Protein AF-A0A820IL68-F1 (afdb_monomer)

Sequence (217 aa):
TQTKLNEELITINDWFQRLIHDLTQPLDLNLSLNNLNDIQDSNLQLDASIDQRLIRFNQLFNDELKINNLNDKEIHERLNTLEELKHQVKTHLKNRSDILDETQQQMTEYIKLTNDVKTIICDTDFKLAPFFDGYDRNRLDEHERELNTFEQICNEQTNRLVEAHKLVDIFRLHLRTNAKDLCDSQLRNFHQTIEDLETRIHQRRKELDEIRLKSDR

Mean predicted aligned error: 11.22 Å

Organism: NCBI:txid433720

Radius of gyration: 30.56 Å; Cα contacts (8 Å, |Δi|>4): 99; chains: 1; bounding box: 67×18×97 Å

Structure (mmCIF, N/CA/C/O backbone):
data_AF-A0A820IL68-F1
#
_entry.id   AF-A0A820IL68-F1
#
loop_
_atom_site.group_PDB
_atom_site.id
_atom_site.type_symbol
_atom_site.label_atom_id
_atom_site.label_alt_id
_atom_site.label_comp_id
_atom_site.label_asym_id
_atom_site.label_entity_id
_atom_site.label_seq_id
_atom_site.pdbx_PDB_ins_code
_atom_site.Cartn_x
_atom_site.Cartn_y
_atom_site.Cartn_z
_atom_site.occupancy
_atom_site.B_iso_or_equiv
_atom_site.auth_seq_id
_atom_site.auth_comp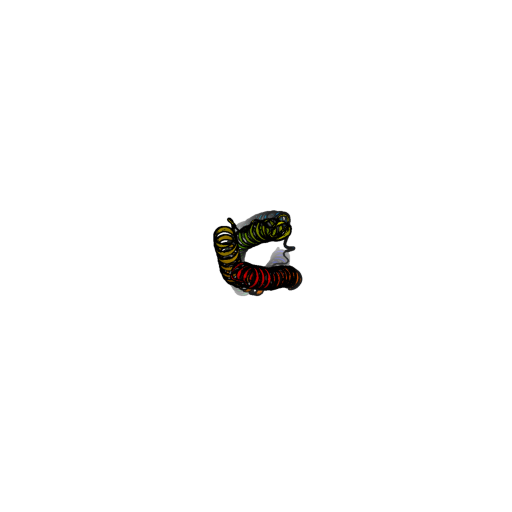_id
_atom_site.auth_asym_id
_atom_site.auth_atom_id
_atom_site.pdbx_PDB_model_num
ATOM 1 N N . THR A 1 1 ? -28.643 9.067 48.104 1.00 61.06 1 THR A N 1
ATOM 2 C CA . THR A 1 1 ? -27.640 8.014 47.834 1.00 61.06 1 THR A CA 1
ATOM 3 C C . THR A 1 1 ? -28.010 7.238 46.583 1.00 61.06 1 THR A C 1
ATOM 5 O O . THR A 1 1 ? -27.286 7.340 45.611 1.00 61.06 1 THR A O 1
ATOM 8 N N . GLN A 1 2 ? -29.195 6.622 46.523 1.00 57.50 2 GLN A N 1
ATOM 9 C CA . GLN A 1 2 ? -29.667 5.851 45.358 1.00 57.50 2 GLN A CA 1
ATOM 10 C C . GLN A 1 2 ? -29.916 6.688 44.081 1.00 57.50 2 GLN A C 1
ATOM 12 O O . GLN A 1 2 ? -29.603 6.248 42.982 1.00 57.50 2 GLN A O 1
ATOM 17 N N . THR A 1 3 ? -30.394 7.933 44.211 1.00 63.53 3 THR A N 1
ATOM 18 C CA . THR A 1 3 ? -30.526 8.874 43.076 1.00 63.53 3 THR A CA 1
ATOM 19 C C . THR A 1 3 ? -29.174 9.232 42.458 1.00 63.53 3 THR A C 1
ATOM 21 O O . THR A 1 3 ? -29.045 9.257 41.242 1.00 63.53 3 THR A O 1
ATOM 24 N N . LYS A 1 4 ? -28.153 9.435 43.300 1.00 65.00 4 LYS A N 1
ATOM 25 C CA . LYS A 1 4 ? -26.797 9.784 42.863 1.00 65.00 4 LYS A CA 1
ATOM 26 C C . LYS A 1 4 ? -26.128 8.614 42.132 1.00 65.00 4 LYS A C 1
ATOM 28 O O . LYS A 1 4 ? -25.551 8.819 41.074 1.00 65.00 4 LYS A O 1
ATOM 33 N N . LEU A 1 5 ? -26.306 7.393 42.641 1.00 64.31 5 LEU A N 1
ATOM 34 C CA . LEU A 1 5 ? -25.903 6.170 41.945 1.00 64.31 5 LEU A CA 1
ATOM 35 C C . LEU A 1 5 ? -26.574 6.062 40.569 1.00 64.31 5 LEU A C 1
ATOM 37 O O . LEU A 1 5 ? -25.909 5.826 39.567 1.00 64.31 5 LEU A O 1
ATOM 41 N N . ASN A 1 6 ? -27.890 6.274 40.494 1.00 65.50 6 ASN A N 1
ATOM 42 C CA . ASN A 1 6 ? -28.615 6.194 39.225 1.00 65.50 6 ASN A CA 1
ATOM 43 C C . ASN A 1 6 ? -28.135 7.223 38.188 1.00 65.50 6 ASN A C 1
ATOM 45 O O . ASN A 1 6 ? -28.032 6.881 37.011 1.00 65.50 6 ASN A O 1
ATOM 49 N N . GLU A 1 7 ? -27.825 8.451 38.604 1.00 72.19 7 GLU A N 1
ATOM 50 C CA . GLU A 1 7 ? -27.257 9.490 37.733 1.00 72.19 7 GLU A CA 1
ATOM 51 C C . GLU A 1 7 ? -25.844 9.126 37.243 1.00 72.19 7 GLU A C 1
ATOM 53 O O . GLU A 1 7 ? -25.525 9.305 36.062 1.00 72.19 7 GLU A O 1
ATOM 58 N N . GLU A 1 8 ? -25.009 8.560 38.119 1.00 67.75 8 GLU A N 1
ATOM 59 C CA . GLU A 1 8 ? -23.671 8.088 37.751 1.00 67.75 8 GLU A CA 1
ATOM 60 C C . GLU A 1 8 ? -23.739 6.913 36.758 1.00 67.75 8 GLU A C 1
ATOM 62 O O . GLU A 1 8 ? -23.027 6.932 35.753 1.00 67.75 8 GLU A O 1
ATOM 67 N N . LEU A 1 9 ? -24.648 5.946 36.952 1.00 67.12 9 LEU A N 1
ATOM 68 C CA . LEU A 1 9 ? -24.836 4.811 36.031 1.00 67.12 9 LEU A CA 1
ATOM 69 C C . LEU A 1 9 ? -25.271 5.257 34.629 1.00 67.12 9 LEU A C 1
ATOM 71 O O . LEU A 1 9 ? -24.768 4.724 33.640 1.00 67.12 9 LEU A O 1
ATOM 75 N N . ILE A 1 10 ? -26.175 6.239 34.530 1.00 73.75 10 ILE A N 1
ATOM 76 C CA . ILE A 1 10 ? -26.595 6.811 33.239 1.00 73.75 10 ILE A CA 1
ATOM 77 C C . ILE A 1 10 ? -25.401 7.474 32.550 1.00 73.75 10 ILE A C 1
ATOM 79 O O . ILE A 1 10 ? -25.125 7.199 31.385 1.00 73.75 10 ILE A O 1
ATOM 83 N N . THR A 1 11 ? -24.646 8.286 33.290 1.00 76.88 11 THR A N 1
ATOM 84 C CA . THR A 1 11 ? -23.478 9.001 32.757 1.00 76.88 11 THR A CA 1
ATOM 85 C C . THR A 1 11 ? -22.402 8.037 32.249 1.00 76.88 11 THR A C 1
ATOM 87 O O . THR A 1 11 ? -21.804 8.260 31.196 1.00 76.88 11 THR A O 1
ATOM 90 N N . ILE A 1 12 ? -22.153 6.954 32.988 1.00 68.25 12 ILE A N 1
ATOM 91 C CA . ILE A 1 12 ? -21.182 5.924 32.612 1.00 68.25 12 ILE A CA 1
ATOM 92 C C . ILE A 1 12 ? -21.650 5.153 31.372 1.00 68.25 12 ILE A C 1
ATOM 94 O O . ILE A 1 12 ? -20.847 4.921 30.469 1.00 68.25 12 ILE A O 1
ATOM 98 N N . ASN A 1 13 ? -22.932 4.785 31.304 1.00 71.19 13 ASN A N 1
ATOM 99 C CA . ASN A 1 13 ? -23.499 4.106 30.140 1.00 71.19 13 ASN A CA 1
ATOM 100 C C . ASN A 1 13 ? -23.386 4.977 28.878 1.00 71.19 13 ASN A C 1
ATOM 102 O O . ASN A 1 13 ? -22.816 4.538 27.882 1.00 71.19 13 ASN A O 1
ATOM 106 N N . ASP A 1 14 ? -23.820 6.239 28.945 1.00 77.19 14 ASP A N 1
ATOM 107 C CA . ASP A 1 14 ? -23.709 7.189 27.830 1.00 77.19 14 ASP A CA 1
ATOM 108 C C . ASP A 1 14 ? -22.261 7.357 27.362 1.00 77.19 14 ASP A C 1
ATOM 110 O O . ASP A 1 14 ? -21.984 7.462 26.163 1.00 77.19 14 ASP A O 1
ATOM 114 N N . TRP A 1 15 ? -21.316 7.365 28.304 1.00 76.88 15 TRP A N 1
ATOM 115 C CA . TRP A 1 15 ? -19.901 7.431 27.978 1.00 76.88 15 TRP A CA 1
ATOM 116 C C . TRP A 1 15 ? -19.411 6.169 27.255 1.00 76.88 15 TRP A C 1
ATOM 118 O O . TRP A 1 15 ? -18.738 6.293 26.231 1.00 76.88 15 TRP A O 1
ATOM 128 N N . PHE A 1 16 ? -19.777 4.970 27.723 1.00 67.12 16 PHE A N 1
ATOM 129 C CA . PHE A 1 16 ? -19.422 3.717 27.050 1.00 67.12 16 PHE A CA 1
ATOM 130 C C . PHE A 1 16 ? -20.037 3.607 25.654 1.00 67.12 16 PHE A C 1
ATOM 132 O O . PHE A 1 16 ? -19.348 3.199 24.725 1.00 67.12 16 PHE A O 1
ATOM 139 N N . GLN A 1 17 ? -21.292 4.019 25.480 1.00 73.31 17 GLN A N 1
ATOM 140 C CA . GLN A 1 17 ? -21.960 4.019 24.177 1.00 73.31 17 GLN A CA 1
ATOM 141 C C . GLN A 1 17 ? -21.244 4.926 23.169 1.00 73.31 17 GLN A C 1
ATOM 143 O O . GLN A 1 17 ? -20.992 4.520 22.034 1.00 73.31 17 GLN A O 1
ATOM 148 N N . ARG A 1 18 ? -20.855 6.138 23.588 1.00 76.50 18 ARG A N 1
ATOM 149 C CA . ARG A 1 18 ? -20.060 7.048 22.745 1.00 76.50 18 ARG A CA 1
ATOM 150 C C . ARG A 1 18 ? -18.690 6.469 22.421 1.00 76.50 18 ARG A C 1
ATOM 152 O O . ARG A 1 18 ? -18.272 6.515 21.273 1.00 76.50 18 ARG A O 1
ATOM 159 N N . LEU A 1 19 ? -18.028 5.870 23.406 1.00 70.69 19 LEU A N 1
ATOM 160 C CA . LEU A 1 19 ? -16.732 5.242 23.195 1.00 70.69 19 LEU A CA 1
ATOM 161 C C . LEU A 1 19 ? -16.816 4.082 22.195 1.00 70.69 19 LEU A C 1
ATOM 163 O O . LEU A 1 19 ? -15.986 3.998 21.298 1.00 70.69 19 LEU A O 1
ATOM 167 N N . ILE A 1 20 ? -17.816 3.206 22.316 1.00 72.69 20 ILE A N 1
ATOM 168 C CA . ILE A 1 20 ? -18.044 2.121 21.352 1.00 72.69 20 ILE A CA 1
ATOM 169 C C . ILE A 1 20 ? -18.257 2.709 19.954 1.00 72.69 20 ILE A C 1
ATOM 171 O O . ILE A 1 20 ? -17.624 2.261 19.000 1.00 72.69 20 ILE A O 1
ATOM 175 N N . HIS A 1 21 ? -19.086 3.750 19.833 1.00 75.75 21 HIS A N 1
ATOM 176 C CA . HIS A 1 21 ? -19.292 4.437 18.562 1.00 75.75 21 HIS A CA 1
ATOM 177 C C . HIS A 1 21 ? -17.971 4.940 17.962 1.00 75.75 21 HIS A C 1
ATOM 179 O O . HIS A 1 21 ? -17.680 4.628 16.806 1.00 75.75 21 HIS A O 1
ATOM 185 N N . ASP A 1 22 ? -17.144 5.626 18.749 1.00 68.12 22 ASP A N 1
ATOM 186 C CA . ASP A 1 22 ? -15.852 6.159 18.310 1.00 68.12 22 ASP A CA 1
ATOM 187 C C . ASP A 1 22 ? -14.865 5.043 17.920 1.00 68.12 22 ASP A C 1
ATOM 189 O O . ASP A 1 22 ? -14.182 5.139 16.898 1.00 68.12 22 ASP A O 1
ATOM 193 N N . LEU A 1 23 ? -14.831 3.939 18.677 1.00 68.31 23 LEU A N 1
ATOM 194 C CA . LEU A 1 23 ? -13.974 2.781 18.398 1.00 68.31 23 LEU A CA 1
ATOM 195 C C . LEU A 1 23 ? -14.361 2.050 17.107 1.00 68.31 23 LEU A C 1
ATOM 197 O O . LEU A 1 23 ? -13.495 1.433 16.483 1.00 68.31 23 LEU A O 1
ATOM 201 N N . THR A 1 24 ? -15.626 2.138 16.689 1.00 71.06 24 THR A N 1
ATOM 202 C CA . THR A 1 24 ? -16.104 1.579 15.412 1.00 71.06 24 THR A CA 1
ATOM 203 C C . THR A 1 24 ? -15.864 2.493 14.209 1.00 71.06 24 THR A C 1
ATOM 205 O O . THR A 1 24 ? -16.035 2.049 13.074 1.00 71.06 24 THR A O 1
ATOM 208 N N . GLN A 1 25 ? -15.457 3.751 14.418 1.00 72.31 25 GLN A N 1
ATOM 209 C CA . GLN A 1 25 ? -15.166 4.658 13.308 1.00 72.31 25 GLN A CA 1
ATOM 210 C C . GLN A 1 25 ? -13.832 4.314 12.623 1.00 72.31 25 GLN A C 1
ATOM 212 O O . GLN A 1 25 ? -12.875 3.934 13.314 1.00 72.31 25 GLN A O 1
ATOM 217 N N . PRO A 1 26 ? -13.729 4.518 11.290 1.00 69.38 26 PRO A N 1
ATOM 218 C CA . PRO A 1 26 ? -12.474 4.390 10.552 1.00 69.38 26 PRO A CA 1
ATOM 219 C C . PRO A 1 26 ? -11.357 5.249 11.147 1.00 69.38 26 PRO A C 1
ATOM 221 O O . PRO A 1 26 ? -11.611 6.327 11.694 1.00 69.38 26 PRO A O 1
ATOM 224 N N . LEU A 1 27 ? -10.115 4.793 10.995 1.00 66.19 27 LEU A N 1
ATOM 225 C CA . LEU A 1 27 ? -8.947 5.516 11.481 1.00 66.19 27 LEU A CA 1
ATOM 226 C C . LEU A 1 27 ? -8.742 6.796 10.663 1.00 66.19 27 LEU A C 1
ATOM 228 O O . LEU A 1 27 ? -8.663 6.770 9.430 1.00 66.19 27 LEU A O 1
ATOM 232 N N . ASP A 1 28 ? -8.644 7.927 11.361 1.00 61.75 28 ASP A N 1
ATOM 233 C CA . ASP A 1 28 ? -8.285 9.204 10.750 1.00 61.75 28 ASP A CA 1
ATOM 234 C C . ASP A 1 28 ? -6.762 9.341 10.725 1.00 61.75 28 ASP A C 1
ATOM 236 O O . ASP A 1 28 ? -6.144 9.918 11.618 1.00 61.75 28 ASP A O 1
ATOM 240 N N . LEU A 1 29 ? -6.153 8.697 9.732 1.00 59.84 29 LEU A N 1
ATOM 241 C CA . LEU A 1 29 ? -4.709 8.639 9.563 1.00 59.84 29 LEU A CA 1
ATOM 242 C C . LEU A 1 29 ? -4.256 9.593 8.464 1.00 59.84 29 LEU A C 1
ATOM 244 O O . LEU A 1 29 ? -4.709 9.530 7.322 1.00 59.84 29 LEU A O 1
ATOM 248 N N . ASN A 1 30 ? -3.299 10.447 8.810 1.00 55.62 30 ASN A N 1
ATOM 249 C CA . ASN A 1 30 ? -2.592 11.281 7.853 1.00 55.62 30 ASN A CA 1
ATOM 250 C C . ASN A 1 30 ? -1.255 10.596 7.529 1.00 55.62 30 ASN A C 1
ATOM 252 O O . ASN A 1 30 ? -0.463 10.383 8.441 1.00 55.62 30 ASN A O 1
ATOM 256 N N . LEU A 1 31 ? -1.017 10.244 6.261 1.00 55.25 31 LEU A N 1
ATOM 257 C CA . LEU A 1 31 ? -0.043 9.241 5.774 1.00 55.25 31 LEU A CA 1
ATOM 258 C C . LEU A 1 31 ? 1.455 9.478 6.046 1.00 55.25 31 LEU A C 1
ATOM 260 O O . LEU A 1 31 ? 2.304 8.814 5.451 1.00 55.25 31 LEU A O 1
ATOM 264 N N . SER A 1 32 ? 1.826 10.396 6.932 1.00 55.09 32 SER A N 1
ATOM 265 C CA . SER A 1 32 ? 3.206 10.438 7.403 1.00 55.09 32 SER A CA 1
ATOM 266 C C . SER A 1 32 ? 3.435 9.315 8.425 1.00 55.09 32 SER A C 1
ATOM 268 O O . SER A 1 32 ? 2.635 9.144 9.344 1.00 55.09 32 SER A O 1
ATOM 270 N N . LEU A 1 33 ? 4.542 8.567 8.294 1.00 50.25 33 LEU A N 1
ATOM 271 C CA . LEU A 1 33 ? 4.994 7.586 9.303 1.00 50.25 33 LEU A CA 1
ATOM 272 C C . LEU A 1 33 ? 5.057 8.184 10.708 1.00 50.25 33 LEU A C 1
ATOM 274 O O . LEU A 1 33 ? 4.814 7.489 11.688 1.00 50.25 33 LEU A O 1
ATOM 278 N N . ASN A 1 34 ? 5.350 9.481 10.787 1.00 48.75 34 ASN A N 1
ATOM 279 C CA . ASN A 1 34 ? 5.425 10.206 12.045 1.00 48.75 34 ASN A CA 1
ATOM 280 C C . ASN A 1 34 ? 4.061 10.234 12.754 1.00 48.75 34 ASN A C 1
ATOM 282 O O . ASN A 1 34 ? 4.009 10.029 13.957 1.00 48.75 34 ASN A O 1
ATOM 286 N N . ASN A 1 35 ? 2.958 10.362 12.009 1.00 54.94 35 ASN A N 1
ATOM 287 C CA . ASN A 1 35 ? 1.615 10.414 12.594 1.00 54.94 35 ASN A CA 1
ATOM 288 C C . ASN A 1 35 ? 1.077 9.031 13.004 1.00 54.94 35 ASN A C 1
ATOM 290 O O . ASN A 1 35 ? 0.148 8.951 13.802 1.00 54.94 35 ASN A O 1
ATOM 294 N N . LEU A 1 36 ? 1.605 7.940 12.436 1.00 55.50 36 LEU A N 1
ATOM 295 C CA . LEU A 1 36 ? 1.181 6.577 12.786 1.00 55.50 36 LEU A CA 1
ATOM 296 C C . LEU A 1 36 ? 1.628 6.202 14.196 1.00 55.50 36 LEU A C 1
ATOM 298 O O . LEU A 1 36 ? 0.819 5.692 14.966 1.00 55.50 36 LEU A O 1
ATOM 302 N N . ASN A 1 37 ? 2.875 6.528 14.544 1.00 57.38 37 ASN A N 1
ATOM 303 C CA . ASN A 1 37 ? 3.373 6.376 15.909 1.00 57.38 37 ASN A CA 1
ATOM 304 C C . ASN A 1 37 ? 2.571 7.260 16.876 1.00 57.38 37 ASN A C 1
ATOM 306 O O . ASN A 1 37 ? 2.147 6.775 17.918 1.00 57.38 37 ASN A O 1
ATOM 310 N N . ASP A 1 38 ? 2.255 8.502 16.485 1.00 57.81 38 ASP A N 1
ATOM 311 C CA . ASP A 1 38 ? 1.426 9.405 17.297 1.00 57.81 38 ASP A CA 1
ATOM 312 C C . ASP A 1 38 ? 0.009 8.847 17.542 1.00 57.81 38 ASP A C 1
ATOM 314 O O . ASP A 1 38 ? -0.568 9.027 18.616 1.00 57.81 38 ASP A O 1
ATOM 318 N N . ILE A 1 39 ? -0.571 8.142 16.565 1.00 57.00 39 ILE A N 1
ATOM 319 C CA . ILE A 1 39 ? -1.887 7.503 16.696 1.00 57.00 39 ILE A CA 1
ATOM 320 C C . ILE A 1 39 ? -1.810 6.218 17.517 1.00 57.00 39 ILE A C 1
ATOM 322 O O . ILE A 1 39 ? -2.739 5.932 18.272 1.00 57.00 39 ILE A O 1
ATOM 326 N N . GLN A 1 40 ? -0.723 5.456 17.428 1.00 59.12 40 GLN A N 1
ATOM 327 C CA . GLN A 1 40 ? -0.499 4.295 18.289 1.00 59.12 40 GLN A CA 1
ATOM 328 C C . GLN A 1 40 ? -0.319 4.741 19.748 1.00 59.12 40 GLN A C 1
ATOM 330 O O . GLN A 1 40 ? -1.009 4.229 20.626 1.00 59.12 40 GLN A O 1
ATOM 335 N N . ASP A 1 41 ? 0.471 5.789 19.990 1.00 58.72 41 ASP A N 1
ATOM 336 C CA . ASP A 1 41 ? 0.619 6.431 21.300 1.00 58.72 41 ASP A CA 1
ATOM 337 C C . ASP A 1 41 ? -0.713 6.997 21.807 1.00 58.72 41 ASP A C 1
ATOM 339 O O . ASP A 1 41 ? -1.055 6.838 22.979 1.00 58.72 41 ASP A O 1
ATOM 343 N N . SER A 1 42 ? -1.516 7.609 20.932 1.00 57.06 42 SER A N 1
ATOM 344 C CA . SER A 1 42 ? -2.853 8.092 21.282 1.00 57.06 42 SER A CA 1
ATOM 345 C C . SER A 1 42 ? -3.814 6.950 21.628 1.00 57.06 42 SER A C 1
ATOM 347 O O . SER A 1 42 ? -4.577 7.084 22.582 1.00 57.06 42 SER A O 1
ATOM 349 N N . ASN A 1 43 ? -3.764 5.815 20.922 1.00 60.28 43 ASN A N 1
ATOM 350 C CA . ASN A 1 43 ? -4.572 4.641 21.257 1.00 60.28 43 ASN A CA 1
ATOM 351 C C . ASN A 1 43 ? -4.091 3.962 22.541 1.00 60.28 43 ASN A C 1
ATOM 353 O O . ASN A 1 43 ? -4.932 3.553 23.329 1.00 60.28 43 ASN A O 1
ATOM 357 N N . LEU A 1 44 ? -2.785 3.917 22.814 1.00 59.66 44 LEU A N 1
ATOM 358 C CA . LEU A 1 44 ? -2.244 3.450 24.095 1.00 59.66 44 LEU A CA 1
ATOM 359 C C . LEU A 1 44 ? -2.664 4.373 25.251 1.00 59.66 44 LEU A C 1
ATOM 361 O O . LEU A 1 44 ? -3.017 3.905 26.332 1.00 59.66 44 LEU A O 1
ATOM 365 N N . GLN A 1 45 ? -2.692 5.690 25.027 1.00 58.78 45 GLN A N 1
ATOM 366 C CA . GLN A 1 45 ? -3.232 6.656 25.990 1.00 58.78 45 GLN A CA 1
ATOM 367 C C . GLN A 1 45 ? -4.748 6.510 26.169 1.00 58.78 45 GLN A C 1
ATOM 369 O O . GLN A 1 45 ? -5.255 6.680 27.281 1.00 58.78 45 GLN A O 1
ATOM 374 N N . LEU A 1 46 ? -5.479 6.191 25.097 1.00 61.41 46 LEU A N 1
ATOM 375 C CA . LEU A 1 46 ? -6.909 5.906 25.146 1.00 61.41 46 LEU A CA 1
ATOM 376 C C . LEU A 1 46 ? -7.173 4.618 25.933 1.00 61.41 46 LEU A C 1
ATOM 378 O O . LEU A 1 46 ? -8.027 4.628 26.813 1.00 61.41 46 LEU A O 1
ATOM 382 N N . ASP A 1 47 ? -6.407 3.558 25.682 1.00 60.88 47 ASP A N 1
ATOM 383 C CA . ASP A 1 47 ? -6.475 2.279 26.390 1.00 60.88 47 ASP A CA 1
ATOM 384 C C . ASP A 1 47 ? -6.189 2.473 27.886 1.00 60.88 47 ASP A C 1
ATOM 386 O O . ASP A 1 47 ? -7.006 2.117 28.731 1.00 60.88 47 ASP A O 1
ATOM 390 N N . ALA A 1 48 ? -5.129 3.214 28.229 1.00 61.03 48 ALA A N 1
ATOM 391 C CA . ALA A 1 48 ? -4.820 3.581 29.611 1.00 61.03 48 ALA A CA 1
ATOM 392 C C . ALA A 1 48 ? -5.915 4.447 30.272 1.00 61.03 48 ALA A C 1
ATOM 394 O O . ALA A 1 48 ? -6.221 4.281 31.455 1.00 61.03 48 ALA A O 1
ATOM 395 N N . SER A 1 49 ? -6.528 5.375 29.530 1.00 63.03 49 SER A N 1
ATOM 396 C CA . SER A 1 49 ? -7.658 6.197 29.996 1.00 63.03 49 SER A CA 1
ATOM 397 C C . SER A 1 49 ? -8.915 5.355 30.225 1.00 63.03 49 SER A C 1
ATOM 399 O O . SER A 1 49 ? -9.655 5.577 31.190 1.00 63.03 49 SER A O 1
ATOM 401 N N . ILE A 1 50 ? -9.146 4.355 29.375 1.00 61.16 50 ILE A N 1
ATOM 402 C CA . ILE A 1 50 ? -10.242 3.401 29.518 1.00 61.16 50 ILE A CA 1
ATOM 403 C C . ILE A 1 50 ? -9.991 2.503 30.717 1.00 61.16 50 ILE A C 1
ATOM 405 O O . ILE A 1 50 ? -10.895 2.363 31.533 1.00 61.16 50 ILE A O 1
ATOM 409 N N . ASP A 1 51 ? -8.775 1.999 30.908 1.00 63.53 51 ASP A N 1
ATOM 410 C CA . ASP A 1 51 ? -8.389 1.250 32.100 1.00 63.53 51 ASP A CA 1
ATOM 411 C C . ASP A 1 51 ? -8.570 2.078 33.373 1.00 63.53 51 ASP A C 1
ATOM 413 O O . ASP A 1 51 ? -9.165 1.599 34.336 1.00 63.53 51 ASP A O 1
ATOM 417 N N . GLN A 1 52 ? -8.164 3.350 33.390 1.00 65.88 52 GLN A N 1
ATOM 418 C CA . GLN A 1 52 ? -8.407 4.237 34.534 1.00 65.88 52 GLN A CA 1
ATOM 419 C C . GLN A 1 52 ? -9.898 4.447 34.808 1.00 65.88 52 GLN A C 1
ATOM 421 O O . GLN A 1 52 ? -10.328 4.436 35.964 1.00 65.88 52 GLN A O 1
ATOM 426 N N . ARG A 1 53 ? -10.707 4.633 33.762 1.00 60.47 53 ARG A N 1
ATOM 427 C CA . ARG A 1 53 ? -12.160 4.793 33.899 1.00 60.47 53 ARG A CA 1
ATOM 428 C C . ARG A 1 53 ? -12.839 3.488 34.302 1.00 60.47 53 ARG A C 1
ATOM 430 O O . ARG A 1 53 ? -13.754 3.536 35.116 1.00 60.47 53 ARG A O 1
ATOM 437 N N . LEU A 1 54 ? -12.351 2.342 33.833 1.00 61.31 54 LEU A N 1
ATOM 438 C CA . LEU A 1 54 ? -12.771 1.006 34.253 1.00 61.31 54 LEU A CA 1
ATOM 439 C C . LEU A 1 54 ? -12.380 0.730 35.705 1.00 61.31 54 LEU A C 1
ATOM 441 O O . LEU A 1 54 ? -13.169 0.153 36.444 1.00 61.31 54 LEU A O 1
ATOM 445 N N . ILE A 1 55 ? -11.200 1.164 36.150 1.00 65.75 55 ILE A N 1
ATOM 446 C CA . ILE A 1 55 ? -10.770 1.080 37.551 1.00 65.75 55 ILE A CA 1
ATOM 447 C C . ILE A 1 55 ? -11.666 1.956 38.421 1.00 65.75 55 ILE A C 1
ATOM 449 O O . ILE A 1 55 ? -12.175 1.478 39.431 1.00 65.75 55 ILE A O 1
ATOM 453 N N . ARG A 1 56 ? -11.915 3.206 38.020 1.00 62.97 56 ARG A N 1
ATOM 454 C CA . ARG A 1 56 ? -12.822 4.113 38.734 1.00 62.97 56 ARG A CA 1
ATOM 455 C C . ARG A 1 56 ? -14.248 3.566 38.776 1.00 62.97 56 ARG A C 1
ATOM 457 O O . ARG A 1 56 ? -14.906 3.660 39.804 1.00 62.97 56 ARG A O 1
ATOM 464 N N . PHE A 1 57 ? -14.695 2.942 37.692 1.00 60.66 57 PHE A N 1
ATOM 465 C CA . PHE A 1 57 ? -15.962 2.228 37.634 1.00 60.66 57 PHE A CA 1
ATOM 466 C C . PHE A 1 57 ? -15.993 1.041 38.607 1.00 60.66 57 PHE A C 1
ATOM 468 O O . PHE A 1 57 ? -16.905 0.940 39.419 1.00 60.66 57 PHE A O 1
ATOM 475 N N . ASN A 1 58 ? -14.963 0.190 38.596 1.00 59.59 58 ASN A N 1
ATOM 476 C CA . ASN A 1 58 ? -14.831 -0.935 39.524 1.00 59.59 58 ASN A CA 1
ATOM 477 C C . ASN A 1 58 ? -14.767 -0.466 40.989 1.00 59.59 58 ASN A C 1
ATOM 479 O O . ASN A 1 58 ? -15.248 -1.166 41.874 1.00 59.59 58 ASN A O 1
ATOM 483 N N . GLN A 1 59 ? -14.173 0.699 41.263 1.00 64.19 59 GLN A N 1
ATOM 484 C CA . GLN A 1 59 ? -14.141 1.305 42.597 1.00 64.19 59 GLN A CA 1
ATOM 485 C C . GLN A 1 59 ? -15.538 1.748 43.035 1.00 64.19 59 GLN A C 1
ATOM 487 O O . GLN A 1 59 ? -15.986 1.320 44.092 1.00 64.19 59 GLN A O 1
ATOM 492 N N . LEU A 1 60 ? -16.262 2.500 42.197 1.00 59.03 60 LEU A N 1
ATOM 493 C CA . LEU A 1 60 ? -17.653 2.893 42.467 1.00 59.03 60 LEU A CA 1
ATOM 494 C C . LEU A 1 60 ? -18.551 1.665 42.689 1.00 59.03 60 LEU A C 1
ATOM 496 O O . LEU A 1 60 ? -19.335 1.625 43.632 1.00 59.03 60 LEU A O 1
ATOM 500 N N . PHE A 1 61 ? -18.368 0.622 41.879 1.00 55.28 61 PHE A N 1
ATOM 501 C CA . PHE A 1 61 ? -19.093 -0.642 41.989 1.00 55.28 61 PHE A CA 1
ATOM 502 C C . PHE A 1 61 ? -18.803 -1.385 43.307 1.00 55.28 61 PHE A C 1
ATOM 504 O O . PHE A 1 61 ? -19.725 -1.828 43.992 1.00 55.28 61 PHE A O 1
ATOM 511 N N . ASN A 1 62 ? -17.530 -1.497 43.699 1.00 58.91 62 ASN A N 1
ATOM 512 C CA . ASN A 1 62 ? -17.120 -2.202 44.918 1.00 58.91 62 ASN A CA 1
ATOM 513 C C . ASN A 1 62 ? -17.416 -1.421 46.205 1.00 58.91 62 ASN A C 1
ATOM 515 O O . ASN A 1 62 ? -17.672 -2.031 47.248 1.00 58.91 62 ASN A O 1
ATOM 519 N N . ASP A 1 63 ? -17.367 -0.091 46.152 1.00 58.31 63 ASP A N 1
ATOM 520 C CA . ASP A 1 63 ? -17.652 0.765 47.300 1.00 58.31 63 ASP A CA 1
ATOM 521 C C . ASP A 1 63 ? -19.160 0.868 47.565 1.00 58.31 63 ASP A C 1
ATOM 523 O O . ASP A 1 63 ? -19.561 0.926 48.727 1.00 58.31 63 ASP A O 1
ATOM 527 N N . GLU A 1 64 ? -20.010 0.780 46.536 1.00 50.41 64 GLU A N 1
ATOM 528 C CA . GLU A 1 64 ? -21.468 0.823 46.700 1.00 50.41 64 GLU A CA 1
ATOM 529 C C . GLU A 1 64 ? -22.148 -0.544 46.894 1.00 50.41 64 GLU A C 1
ATOM 531 O O . GLU A 1 64 ? -23.178 -0.611 47.567 1.00 50.41 64 GLU A O 1
ATOM 536 N N . LEU A 1 65 ? -21.560 -1.660 46.436 1.00 50.34 65 LEU A N 1
ATOM 537 C CA . LEU A 1 65 ? -22.019 -3.012 46.817 1.00 50.34 65 LEU A CA 1
ATOM 538 C C . LEU A 1 65 ? -21.907 -3.269 48.326 1.00 50.34 65 LEU A C 1
ATOM 540 O O . LEU A 1 65 ? -22.669 -4.057 48.885 1.00 50.34 65 LEU A O 1
ATOM 544 N N . LYS A 1 66 ? -20.991 -2.573 49.008 1.00 51.72 66 LYS A N 1
ATOM 545 C CA . LYS A 1 66 ? -20.907 -2.582 50.475 1.00 51.72 66 LYS A CA 1
ATOM 546 C C . LYS A 1 66 ? -22.059 -1.824 51.141 1.00 51.72 66 LYS A C 1
ATOM 548 O O . LYS A 1 66 ? -22.240 -1.975 52.347 1.00 51.72 66 LYS A O 1
ATOM 553 N N . ILE A 1 67 ? -22.813 -1.009 50.396 1.00 48.00 67 ILE A N 1
ATOM 554 C CA . ILE A 1 67 ? -23.774 -0.066 50.971 1.00 48.00 67 ILE A CA 1
ATOM 555 C C . ILE A 1 67 ? -25.183 -0.647 51.122 1.00 48.00 67 ILE A C 1
ATOM 557 O O . ILE A 1 67 ? -25.851 -0.178 52.033 1.00 48.00 67 ILE A O 1
ATOM 561 N N . ASN A 1 68 ? -25.663 -1.663 50.381 1.00 47.22 68 ASN A N 1
ATOM 562 C CA . ASN A 1 68 ? -27.030 -2.166 50.630 1.00 47.22 68 ASN A CA 1
ATOM 563 C C . ASN A 1 68 ? -27.335 -3.624 50.243 1.00 47.22 68 ASN A C 1
ATOM 565 O O . ASN A 1 68 ? -26.934 -4.124 49.198 1.00 47.22 68 ASN A O 1
ATOM 569 N N . ASN A 1 69 ? -28.19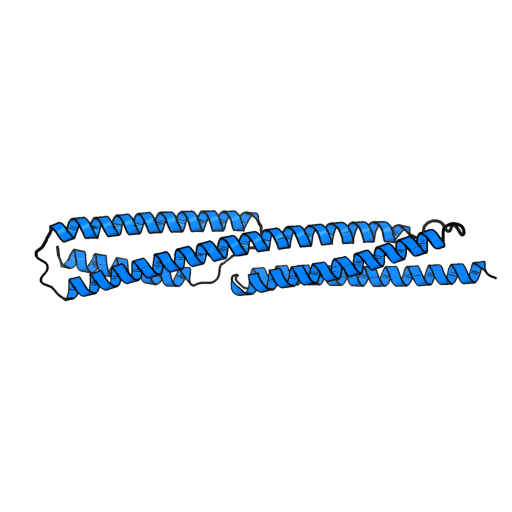5 -4.236 51.068 1.00 53.16 69 ASN A N 1
ATOM 570 C CA . ASN A 1 69 ? -29.111 -5.327 50.727 1.00 53.16 69 ASN A CA 1
ATOM 571 C C . ASN A 1 69 ? -29.912 -4.966 49.454 1.00 53.16 69 ASN A C 1
ATOM 573 O O . ASN A 1 69 ? -30.951 -4.310 49.535 1.00 53.16 69 ASN A O 1
ATOM 577 N N . LEU A 1 70 ? -29.424 -5.342 48.272 1.00 54.16 70 LEU A N 1
ATOM 578 C CA . LEU A 1 70 ? -30.040 -5.001 46.987 1.00 54.16 70 LEU A CA 1
ATOM 579 C C . LEU A 1 70 ? -31.162 -5.987 46.632 1.00 54.16 70 LEU A C 1
ATOM 581 O O . LEU A 1 70 ? -30.912 -7.043 46.060 1.00 54.16 70 LEU A O 1
ATOM 585 N N . ASN A 1 71 ? -32.403 -5.609 46.946 1.00 55.66 71 ASN A N 1
ATOM 586 C CA . ASN A 1 71 ? -33.620 -6.280 46.466 1.00 55.66 71 ASN A CA 1
ATOM 587 C C . ASN A 1 71 ? -34.262 -5.560 45.254 1.00 55.66 71 ASN A C 1
ATOM 589 O O . ASN A 1 71 ? -35.348 -5.937 44.821 1.00 55.66 71 ASN A O 1
ATOM 593 N N . ASP A 1 72 ? -33.606 -4.534 44.694 1.00 68.44 72 ASP A N 1
ATOM 594 C CA . ASP A 1 72 ? -34.099 -3.781 43.533 1.00 68.44 72 ASP A CA 1
ATOM 595 C C . ASP A 1 72 ? -33.612 -4.413 42.223 1.00 68.44 72 ASP A C 1
ATOM 597 O O . ASP A 1 72 ? -32.475 -4.223 41.783 1.00 68.44 72 ASP A O 1
ATOM 601 N N . LYS A 1 73 ? -34.514 -5.163 41.584 1.00 71.31 73 LYS A N 1
ATOM 602 C CA . LYS A 1 73 ? -34.335 -5.815 40.276 1.00 71.31 73 LYS A CA 1
ATOM 603 C C . LYS A 1 73 ? -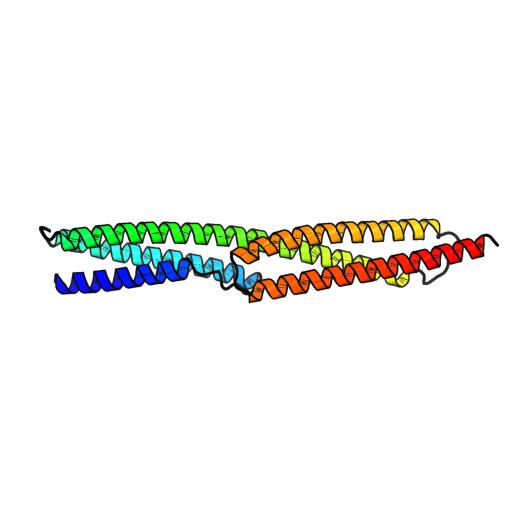33.747 -4.877 39.207 1.00 71.31 73 LYS A C 1
ATOM 605 O O . LYS A 1 73 ? -32.903 -5.299 38.422 1.00 71.31 73 LYS A O 1
ATOM 610 N N . GLU A 1 74 ? -34.148 -3.607 39.220 1.00 68.31 74 GLU A N 1
ATOM 611 C CA . GLU A 1 74 ? -33.701 -2.590 38.259 1.00 68.31 74 GLU A CA 1
ATOM 612 C C . GLU A 1 74 ? -32.201 -2.272 38.389 1.00 68.31 74 GLU A C 1
ATOM 614 O O . GLU A 1 74 ? -31.519 -2.067 37.386 1.00 68.31 74 GLU A O 1
ATOM 619 N N . ILE A 1 75 ? -31.651 -2.291 39.609 1.00 67.25 75 ILE A N 1
ATOM 620 C CA . ILE A 1 75 ? -30.210 -2.093 39.821 1.00 67.25 75 ILE A CA 1
ATOM 621 C C . ILE A 1 75 ? -29.444 -3.290 39.255 1.00 67.25 75 ILE A C 1
ATOM 623 O O . ILE A 1 75 ? -28.460 -3.103 38.547 1.00 67.25 75 ILE A O 1
ATOM 627 N N . HIS A 1 76 ? -29.922 -4.514 39.490 1.00 71.38 76 HIS A N 1
ATOM 628 C CA . HIS A 1 76 ? -29.287 -5.725 38.962 1.00 71.38 76 HIS A CA 1
ATOM 629 C C . HIS A 1 76 ? -29.267 -5.763 37.422 1.00 71.38 76 HIS A C 1
ATOM 631 O O . HIS A 1 76 ? -28.244 -6.098 36.828 1.00 71.38 76 HIS A O 1
ATOM 637 N N . GLU A 1 77 ? -30.361 -5.370 36.762 1.00 73.56 77 GLU A N 1
ATOM 638 C CA . GLU A 1 77 ? -30.428 -5.275 35.294 1.00 73.56 77 GLU A CA 1
ATOM 639 C C . GLU A 1 77 ? -29.455 -4.222 34.733 1.00 73.56 77 GLU A C 1
ATOM 641 O O . GLU A 1 77 ? -28.748 -4.482 33.753 1.00 73.56 77 GLU A O 1
ATOM 646 N N . ARG A 1 78 ? -29.347 -3.056 35.384 1.00 69.75 78 ARG A N 1
ATOM 647 C CA . ARG A 1 78 ? -28.376 -2.015 35.005 1.00 69.75 78 ARG A CA 1
ATOM 648 C C . ARG A 1 78 ? -26.929 -2.477 35.198 1.00 69.75 78 ARG A C 1
ATOM 650 O O . ARG A 1 78 ? -26.090 -2.190 34.347 1.00 69.75 78 ARG A O 1
ATOM 657 N N . LEU A 1 79 ? -26.634 -3.220 36.267 1.00 69.69 79 LEU A N 1
ATOM 658 C CA . LEU A 1 79 ? -25.296 -3.774 36.505 1.00 69.69 79 LEU A CA 1
ATOM 659 C C . LEU A 1 79 ? -24.907 -4.814 35.447 1.00 69.69 79 LEU A C 1
ATOM 661 O O . LEU A 1 79 ? -23.797 -4.755 34.923 1.00 69.69 79 LEU A O 1
ATOM 665 N N . ASN A 1 80 ? -25.827 -5.707 35.077 1.00 75.38 80 ASN A N 1
ATOM 666 C CA . ASN A 1 80 ? -25.599 -6.666 33.993 1.00 75.38 80 ASN A CA 1
ATOM 667 C C . ASN A 1 80 ? -25.326 -5.959 32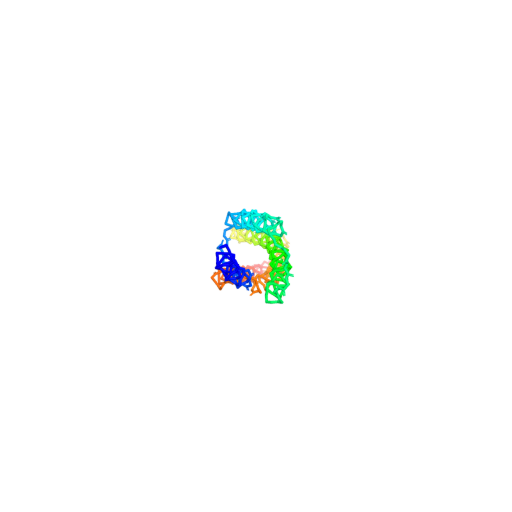.657 1.00 75.38 80 ASN A C 1
ATOM 669 O O . ASN A 1 80 ? -24.399 -6.334 31.943 1.00 75.38 80 ASN A O 1
ATOM 673 N N . THR A 1 81 ? -26.077 -4.894 32.359 1.00 74.94 81 THR A N 1
ATOM 674 C CA . THR A 1 81 ? -25.872 -4.076 31.151 1.00 74.94 81 THR A CA 1
ATOM 675 C C . THR A 1 81 ? -24.472 -3.458 31.131 1.00 74.94 81 THR A C 1
ATOM 677 O O . THR A 1 81 ? -23.809 -3.431 30.098 1.00 74.94 81 THR A O 1
ATOM 680 N N . LEU A 1 82 ? -23.983 -2.978 32.275 1.00 69.19 82 LEU A N 1
ATOM 681 C CA . LEU A 1 82 ? -22.657 -2.367 32.368 1.00 69.19 82 LEU A CA 1
ATOM 682 C C . LEU A 1 82 ? -21.514 -3.377 32.237 1.00 69.19 82 LEU A C 1
ATOM 684 O O . LEU A 1 82 ? -20.512 -3.061 31.596 1.00 69.19 82 LEU A O 1
ATOM 688 N N . GLU A 1 83 ? -21.647 -4.584 32.794 1.00 72.50 83 GLU A N 1
ATOM 689 C CA . GLU A 1 83 ? -20.669 -5.656 32.555 1.00 72.50 83 GLU A CA 1
ATOM 690 C C . GLU A 1 83 ? -20.636 -6.073 31.078 1.00 72.50 83 GLU A C 1
ATOM 692 O O . GLU A 1 83 ? -19.557 -6.293 30.521 1.00 72.50 83 GLU A O 1
ATOM 697 N N . GLU A 1 84 ? -21.789 -6.095 30.406 1.00 79.06 84 GLU A N 1
ATOM 698 C CA . GLU A 1 84 ? -21.852 -6.353 28.968 1.00 79.06 84 GLU A CA 1
ATOM 699 C C . GLU A 1 84 ? -21.155 -5.246 28.160 1.00 79.06 84 GLU A C 1
ATOM 701 O O . GLU A 1 84 ? -20.299 -5.539 27.323 1.00 79.06 84 GLU A O 1
ATOM 706 N N . LEU A 1 85 ? -21.423 -3.972 28.464 1.00 71.19 85 LEU A N 1
ATOM 707 C CA . LEU 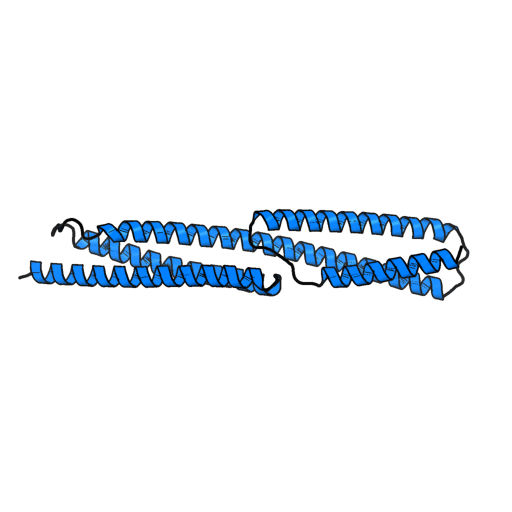A 1 85 ? -20.759 -2.834 27.813 1.00 71.19 85 LEU A CA 1
ATOM 708 C C . LEU A 1 85 ? -19.249 -2.833 28.043 1.00 71.19 85 LEU A C 1
ATOM 710 O O . LEU A 1 85 ? -18.478 -2.577 27.119 1.00 71.19 85 LEU A O 1
ATOM 714 N N . LYS A 1 86 ? -18.804 -3.183 29.250 1.00 72.12 86 LYS A N 1
ATOM 715 C CA . LYS A 1 86 ? -17.384 -3.361 29.571 1.00 72.12 86 LYS A CA 1
ATOM 716 C C . LYS A 1 86 ? -16.747 -4.457 28.719 1.00 72.12 86 LYS A C 1
ATOM 718 O O . LYS A 1 86 ? -15.632 -4.270 28.228 1.00 72.12 86 LYS A O 1
ATOM 723 N N . HIS A 1 87 ? -17.427 -5.586 28.529 1.00 78.88 87 HIS A N 1
ATOM 724 C CA . HIS A 1 87 ? -16.933 -6.654 27.660 1.00 78.88 87 HIS A CA 1
ATOM 725 C C . HIS A 1 87 ? -16.863 -6.212 26.190 1.00 78.88 87 HIS A C 1
ATOM 727 O O . HIS A 1 87 ? -15.856 -6.463 25.520 1.00 78.88 87 HIS A O 1
ATOM 733 N N . GLN A 1 88 ? -17.883 -5.495 25.709 1.00 76.38 88 GLN A N 1
ATOM 734 C CA . GLN A 1 88 ? -17.910 -4.934 24.356 1.00 76.38 88 GLN A CA 1
ATOM 735 C C . GLN A 1 88 ? -16.754 -3.952 24.136 1.00 76.38 88 GLN A C 1
ATOM 737 O O . GLN A 1 88 ? -16.010 -4.096 23.170 1.00 76.38 88 GLN A O 1
ATOM 742 N N . VAL A 1 89 ? -16.529 -3.014 25.059 1.00 72.69 89 VAL A N 1
ATOM 743 C CA . VAL A 1 89 ? -15.440 -2.025 24.975 1.00 72.69 89 VAL A CA 1
ATOM 744 C C . VAL A 1 89 ? -14.077 -2.704 24.916 1.00 72.69 89 VAL A C 1
ATOM 746 O O . VAL A 1 89 ? -13.285 -2.386 24.034 1.00 72.69 89 VAL A O 1
ATOM 749 N N . LYS A 1 90 ? -13.814 -3.684 25.792 1.00 73.75 90 LYS A N 1
ATOM 750 C CA . LYS A 1 90 ? -12.554 -4.448 25.763 1.00 73.75 90 LYS A CA 1
ATOM 751 C C . LYS A 1 90 ? -12.341 -5.169 24.436 1.00 73.75 90 LYS A C 1
ATOM 753 O O . LYS A 1 90 ? -11.229 -5.192 23.918 1.00 73.75 90 LYS A O 1
ATOM 758 N N . THR A 1 91 ? -13.406 -5.742 23.882 1.00 81.62 91 THR A N 1
ATOM 759 C CA . THR A 1 91 ? -13.353 -6.431 22.589 1.00 81.62 91 THR A CA 1
ATOM 760 C C . THR A 1 91 ? -13.070 -5.447 21.455 1.00 81.62 91 THR A C 1
ATOM 762 O O . THR A 1 91 ? -12.184 -5.688 20.641 1.00 81.62 91 THR A O 1
ATOM 765 N N . HIS A 1 92 ? -13.761 -4.305 21.426 1.00 75.62 92 HIS A N 1
ATOM 766 C CA . HIS A 1 92 ? -13.546 -3.273 20.415 1.00 75.62 92 HIS A CA 1
ATOM 767 C C . HIS A 1 92 ? -12.153 -2.649 20.491 1.00 75.62 92 HIS A C 1
ATOM 769 O O . HIS A 1 92 ? -11.551 -2.417 19.447 1.00 75.62 92 HIS A O 1
ATOM 775 N N . LEU A 1 93 ? -11.621 -2.419 21.693 1.00 70.62 93 LEU A N 1
ATOM 776 C CA . LEU A 1 93 ? -10.256 -1.926 21.873 1.00 70.62 93 LEU A CA 1
ATOM 777 C C . LEU A 1 93 ? -9.226 -2.897 21.334 1.00 70.62 93 LEU A C 1
ATOM 779 O O . LEU A 1 93 ? -8.368 -2.495 20.555 1.00 70.62 93 LEU A O 1
ATOM 783 N N . LYS A 1 94 ? -9.348 -4.175 21.702 1.00 78.62 94 LYS A N 1
ATOM 784 C CA . LYS A 1 94 ? -8.447 -5.207 21.201 1.00 78.62 94 LYS A CA 1
ATOM 785 C C . LYS A 1 94 ? -8.487 -5.274 19.675 1.00 78.62 94 LYS A C 1
ATOM 787 O O . LYS A 1 94 ? -7.446 -5.165 19.044 1.00 78.62 94 LYS A O 1
ATOM 792 N N . ASN A 1 95 ? -9.683 -5.342 19.090 1.00 79.69 95 ASN A N 1
ATOM 793 C CA . ASN A 1 95 ? -9.840 -5.354 17.636 1.00 79.69 95 ASN A CA 1
ATOM 794 C C . ASN A 1 95 ? -9.224 -4.107 16.983 1.00 79.69 95 ASN A C 1
ATOM 796 O O . ASN A 1 95 ? -8.601 -4.206 15.932 1.00 79.69 95 ASN A O 1
ATOM 800 N N . ARG A 1 96 ? -9.390 -2.927 17.592 1.00 75.19 96 ARG A N 1
ATOM 801 C CA . ARG A 1 96 ? -8.813 -1.681 17.079 1.00 75.19 96 ARG A CA 1
ATOM 802 C C . ARG A 1 96 ? -7.288 -1.676 17.176 1.00 75.19 96 ARG A C 1
ATOM 804 O O . ARG A 1 96 ? -6.651 -1.212 16.239 1.00 75.19 96 ARG A O 1
ATOM 811 N N . SER A 1 97 ? -6.721 -2.203 18.261 1.00 74.06 97 SER A N 1
ATOM 812 C CA . SER A 1 97 ? -5.274 -2.383 18.422 1.00 74.06 97 SER A CA 1
ATOM 813 C C . SER A 1 97 ? -4.712 -3.320 17.357 1.00 74.06 97 SER A C 1
ATOM 815 O O . SER A 1 97 ? -3.762 -2.955 16.677 1.00 74.06 97 SER A O 1
ATOM 817 N N . ASP A 1 98 ? -5.350 -4.474 17.151 1.00 80.81 98 ASP A N 1
ATOM 818 C CA . ASP A 1 98 ? -4.923 -5.454 16.148 1.00 80.81 98 ASP A CA 1
ATOM 819 C C . ASP A 1 98 ? -4.943 -4.835 14.730 1.00 80.81 98 ASP A C 1
ATOM 821 O O . ASP A 1 98 ? -3.985 -4.976 13.970 1.00 80.81 98 ASP A O 1
ATOM 825 N N . ILE A 1 99 ? -5.992 -4.064 14.395 1.00 78.44 99 ILE A N 1
ATOM 826 C CA . ILE A 1 99 ? -6.096 -3.332 13.116 1.00 78.44 99 ILE A CA 1
ATOM 827 C C . ILE A 1 99 ? -4.992 -2.276 12.973 1.00 78.44 99 ILE A C 1
ATOM 829 O O . ILE A 1 99 ? -4.467 -2.081 11.876 1.00 78.44 99 ILE A O 1
ATOM 833 N N . LEU A 1 100 ? -4.657 -1.557 14.046 1.00 75.12 100 LEU A N 1
ATOM 834 C CA . LEU A 1 100 ? -3.608 -0.535 14.028 1.00 75.12 100 LEU A CA 1
ATOM 835 C C . LEU A 1 100 ? -2.234 -1.143 13.778 1.00 75.12 100 LEU A C 1
ATOM 837 O O . LEU A 1 100 ? -1.504 -0.633 12.928 1.00 75.12 100 LEU A O 1
ATOM 841 N N . ASP A 1 101 ? -1.913 -2.229 14.477 1.00 76.12 101 ASP A N 1
ATOM 842 C CA . ASP A 1 101 ? -0.639 -2.930 14.330 1.00 76.12 101 ASP A CA 1
ATOM 843 C C . ASP A 1 101 ? -0.490 -3.483 12.903 1.00 76.12 101 ASP A C 1
ATOM 845 O O . ASP A 1 101 ? 0.538 -3.271 12.253 1.00 76.12 101 ASP A O 1
ATOM 849 N N . GLU A 1 102 ? -1.546 -4.104 12.363 1.00 81.31 102 GLU A N 1
ATOM 850 C CA . GLU A 1 102 ? -1.568 -4.586 10.977 1.00 81.31 102 GLU A CA 1
ATOM 851 C C . GLU A 1 102 ? -1.413 -3.432 9.969 1.00 81.31 102 GLU A C 1
ATOM 853 O O . GLU A 1 102 ? -0.579 -3.495 9.060 1.00 81.31 102 GLU A O 1
ATOM 858 N N . THR A 1 103 ? -2.162 -2.341 10.159 1.00 76.69 103 THR A N 1
ATOM 859 C CA . THR A 1 103 ? -2.103 -1.154 9.291 1.00 76.69 103 THR A CA 1
ATOM 860 C C . THR A 1 103 ? -0.710 -0.524 9.303 1.00 76.69 103 THR A C 1
ATOM 862 O O . THR A 1 103 ? -0.196 -0.124 8.258 1.00 76.69 103 THR A O 1
ATOM 865 N N . GLN A 1 104 ? -0.066 -0.438 10.469 1.00 76.75 104 GLN A N 1
ATOM 866 C CA . GLN A 1 104 ? 1.276 0.126 10.606 1.00 76.75 104 GLN A CA 1
ATOM 867 C C . GLN A 1 104 ? 2.327 -0.755 9.928 1.00 76.75 104 GLN A C 1
ATOM 869 O O . GLN A 1 104 ? 3.199 -0.236 9.218 1.00 76.75 104 GLN A O 1
ATOM 874 N N . GLN A 1 105 ? 2.243 -2.075 10.112 1.00 82.56 105 GLN A N 1
ATOM 875 C CA . GLN A 1 105 ? 3.134 -3.025 9.453 1.00 82.56 105 GLN A CA 1
ATOM 876 C C . GLN A 1 105 ? 3.034 -2.890 7.929 1.00 82.56 105 GLN A C 1
ATOM 878 O O . GLN A 1 105 ? 4.049 -2.713 7.250 1.00 82.56 105 GLN A O 1
ATOM 883 N N . GLN A 1 106 ? 1.813 -2.892 7.399 1.00 82.81 106 GLN A N 1
ATOM 884 C CA . GLN A 1 106 ? 1.565 -2.775 5.965 1.00 82.81 106 GLN A CA 1
ATOM 885 C C . GLN A 1 106 ? 1.966 -1.402 5.411 1.00 82.81 106 GLN A C 1
ATOM 887 O O . GLN A 1 106 ? 2.532 -1.326 4.322 1.00 82.81 106 GLN A O 1
ATOM 892 N N . MET A 1 107 ? 1.746 -0.307 6.148 1.00 79.12 107 MET A N 1
ATOM 893 C CA . MET A 1 107 ? 2.190 1.027 5.720 1.00 79.12 107 MET A CA 1
ATOM 894 C C . MET A 1 107 ? 3.717 1.126 5.678 1.00 79.12 107 MET A C 1
ATOM 896 O O . MET A 1 107 ? 4.284 1.721 4.759 1.00 79.12 107 MET A O 1
ATOM 900 N N . THR A 1 108 ? 4.397 0.512 6.646 1.00 82.50 108 THR A N 1
ATOM 901 C CA . THR A 1 108 ? 5.863 0.430 6.663 1.00 82.50 108 THR A CA 1
ATOM 902 C C . THR A 1 108 ? 6.372 -0.316 5.433 1.00 82.50 108 THR A C 1
ATOM 904 O O . THR A 1 108 ? 7.305 0.142 4.768 1.00 82.50 108 THR A O 1
ATOM 907 N N . GLU A 1 109 ? 5.726 -1.428 5.086 1.00 87.81 109 GLU A N 1
ATOM 908 C CA . GLU A 1 109 ? 6.040 -2.195 3.885 1.00 87.81 109 GLU A CA 1
ATOM 909 C C . GLU A 1 109 ? 5.775 -1.392 2.604 1.00 87.81 109 GLU A C 1
ATOM 911 O O . GLU A 1 109 ? 6.657 -1.304 1.750 1.00 87.81 109 GLU A O 1
ATOM 916 N N . TYR A 1 110 ? 4.628 -0.712 2.510 1.00 87.88 110 TYR A N 1
ATOM 917 C CA . TYR A 1 110 ? 4.277 0.156 1.382 1.00 87.88 110 TYR A CA 1
ATOM 918 C C . TYR A 1 110 ? 5.314 1.266 1.173 1.00 87.88 110 TYR A C 1
ATOM 920 O O . TYR A 1 110 ? 5.758 1.511 0.049 1.00 87.88 110 TYR A O 1
ATOM 928 N N . ILE A 1 111 ? 5.747 1.934 2.244 1.00 84.50 111 ILE A N 1
ATOM 929 C CA . ILE A 1 111 ? 6.732 3.019 2.150 1.00 84.50 111 ILE A CA 1
ATOM 930 C C . ILE A 1 111 ? 8.093 2.489 1.725 1.00 84.50 111 ILE A C 1
ATOM 932 O O . ILE A 1 111 ? 8.743 3.090 0.870 1.00 84.50 111 ILE A O 1
ATOM 936 N N . LYS A 1 112 ? 8.531 1.361 2.290 1.00 88.25 112 LYS A N 1
ATOM 937 C CA . LYS A 1 112 ? 9.782 0.724 1.878 1.00 88.25 112 LYS A CA 1
ATOM 938 C C . LYS A 1 112 ? 9.735 0.364 0.392 1.00 88.25 112 LYS A C 1
ATOM 940 O O . LYS A 1 112 ? 10.610 0.772 -0.366 1.00 88.25 112 LYS A O 1
ATOM 945 N N . LEU A 1 113 ? 8.674 -0.321 -0.026 1.00 91.25 113 LEU A N 1
ATOM 946 C CA . LEU A 1 113 ? 8.458 -0.755 -1.402 1.00 91.25 113 LEU A CA 1
ATOM 947 C C . LEU A 1 113 ? 8.459 0.426 -2.379 1.00 91.25 113 LEU A C 1
ATOM 949 O O . LEU A 1 113 ? 9.187 0.410 -3.369 1.00 91.25 113 LEU A O 1
ATOM 953 N N . THR A 1 114 ? 7.690 1.476 -2.087 1.00 88.12 114 THR A N 1
ATOM 954 C CA . THR A 1 114 ? 7.592 2.656 -2.958 1.00 88.12 114 THR A CA 1
ATOM 955 C C . THR A 1 114 ? 8.879 3.482 -3.003 1.00 88.12 114 THR A C 1
ATOM 957 O O . THR A 1 114 ? 9.218 4.016 -4.060 1.00 88.12 114 THR A O 1
ATOM 960 N N . ASN A 1 115 ? 9.641 3.559 -1.908 1.00 89.25 115 ASN A N 1
ATOM 961 C CA . ASN A 1 115 ? 10.961 4.196 -1.901 1.00 89.25 115 ASN A CA 1
ATOM 962 C C . ASN A 1 115 ? 11.999 3.407 -2.708 1.00 89.25 115 ASN A C 1
ATOM 964 O O . ASN A 1 115 ? 12.795 4.010 -3.435 1.00 89.25 115 ASN A O 1
ATOM 968 N N . ASP A 1 116 ? 11.980 2.079 -2.615 1.00 92.25 116 ASP A N 1
ATOM 969 C CA . ASP A 1 116 ? 12.866 1.219 -3.398 1.00 92.25 116 ASP A CA 1
ATOM 970 C C . ASP A 1 116 ? 12.555 1.344 -4.894 1.00 92.25 116 ASP A C 1
ATOM 972 O O . ASP A 1 116 ? 13.463 1.566 -5.696 1.00 92.25 116 ASP A O 1
ATOM 976 N N . VAL A 1 117 ? 11.271 1.261 -5.267 1.00 93.50 117 VAL A N 1
ATOM 977 C CA . VAL A 1 117 ? 10.810 1.445 -6.652 1.00 93.50 117 VAL A CA 1
ATOM 978 C C . VAL A 1 117 ? 11.248 2.810 -7.179 1.00 93.50 117 VAL A C 1
ATOM 980 O O . VAL A 1 117 ? 11.861 2.890 -8.241 1.00 93.50 117 VAL A O 1
ATOM 983 N N . LYS A 1 118 ? 11.025 3.884 -6.410 1.00 92.62 118 LYS A N 1
ATOM 984 C CA . LYS A 1 118 ? 11.472 5.236 -6.770 1.00 92.62 118 LYS A CA 1
ATOM 985 C C . LYS A 1 118 ? 12.975 5.291 -7.032 1.00 92.62 118 LYS A C 1
ATOM 987 O O . LYS A 1 118 ? 13.395 5.837 -8.046 1.00 92.62 118 LYS A O 1
ATOM 992 N N . THR A 1 119 ? 13.774 4.741 -6.121 1.00 94.25 119 THR A N 1
ATOM 993 C CA . THR A 1 119 ? 15.239 4.744 -6.225 1.00 94.25 119 THR A CA 1
ATOM 994 C C . THR A 1 119 ? 15.704 4.043 -7.498 1.00 94.25 119 THR A C 1
ATOM 996 O O . THR A 1 119 ? 16.497 4.605 -8.249 1.00 94.25 119 THR A O 1
ATOM 999 N N . ILE A 1 120 ? 15.170 2.850 -7.771 1.00 95.19 120 ILE A N 1
ATOM 1000 C CA . ILE A 1 120 ? 15.547 2.040 -8.934 1.00 95.19 120 ILE A CA 1
ATOM 1001 C C . ILE A 1 120 ? 15.116 2.711 -10.241 1.00 95.19 120 ILE A C 1
ATOM 1003 O O . ILE A 1 120 ? 15.904 2.770 -11.185 1.00 95.19 120 ILE A O 1
ATOM 1007 N N . ILE A 1 121 ? 13.896 3.252 -10.298 1.00 92.00 121 ILE A N 1
ATOM 1008 C CA . ILE A 1 121 ? 13.389 3.982 -11.468 1.00 92.00 121 ILE A CA 1
ATOM 1009 C C . ILE A 1 121 ? 14.266 5.203 -11.758 1.00 92.00 121 ILE A C 1
ATOM 1011 O O . ILE A 1 121 ? 14.676 5.398 -12.898 1.00 92.00 121 ILE A O 1
ATOM 1015 N N . CYS A 1 122 ? 14.596 6.005 -10.740 1.00 91.06 122 CYS A N 1
ATOM 1016 C CA . CYS A 1 122 ? 15.443 7.186 -10.916 1.00 91.06 122 CYS A CA 1
ATOM 1017 C C . CYS A 1 122 ? 16.864 6.829 -11.378 1.00 91.06 122 CYS A C 1
ATOM 1019 O O . CYS A 1 122 ? 17.405 7.512 -12.243 1.00 91.06 122 CYS A O 1
ATOM 1021 N N . ASP A 1 123 ? 17.465 5.771 -10.827 1.00 92.88 123 ASP A N 1
ATOM 1022 C CA . ASP A 1 123 ? 18.789 5.293 -11.249 1.00 92.88 123 ASP A CA 1
ATOM 1023 C C . ASP A 1 123 ? 18.769 4.756 -12.690 1.00 92.88 123 ASP A C 1
ATOM 1025 O O . ASP A 1 123 ? 19.662 5.050 -13.485 1.00 92.88 123 ASP A O 1
ATOM 1029 N N . THR A 1 124 ? 17.712 4.028 -13.059 1.00 91.56 124 THR A N 1
ATOM 1030 C CA . THR A 1 124 ? 17.507 3.531 -14.429 1.00 91.56 124 THR A CA 1
ATOM 1031 C C . THR A 1 124 ? 17.358 4.686 -15.412 1.00 91.56 124 THR A C 1
ATOM 1033 O O . THR A 1 124 ? 18.009 4.692 -16.454 1.00 91.56 124 THR A O 1
ATOM 1036 N N . ASP A 1 125 ? 16.562 5.697 -15.060 1.00 89.12 125 ASP A N 1
ATOM 1037 C CA . ASP A 1 125 ? 16.390 6.885 -15.892 1.00 89.12 125 ASP A CA 1
ATOM 1038 C C . ASP A 1 125 ? 17.709 7.634 -16.103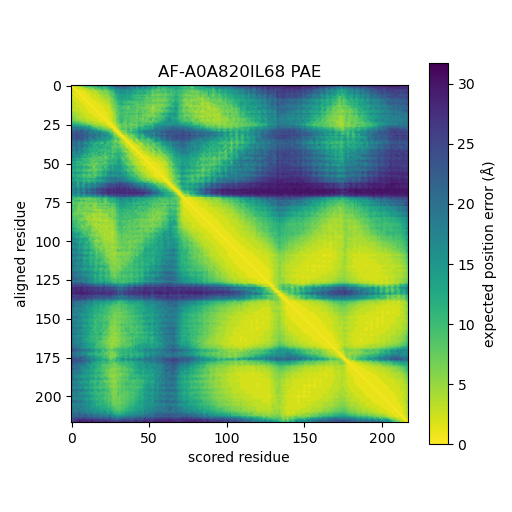 1.00 89.12 125 ASP A C 1
ATOM 1040 O O . ASP A 1 125 ? 18.099 7.966 -17.225 1.00 89.12 125 ASP A O 1
ATOM 1044 N N . PHE A 1 126 ? 18.452 7.829 -15.014 1.00 89.62 126 PHE A N 1
ATOM 1045 C CA . PHE A 1 126 ? 19.752 8.480 -15.056 1.00 89.62 126 PHE A CA 1
ATOM 1046 C C . PHE A 1 126 ? 20.743 7.742 -15.968 1.00 89.62 126 PHE A C 1
ATOM 1048 O O . PHE A 1 126 ? 21.474 8.384 -16.721 1.00 89.62 126 PHE A O 1
ATOM 1055 N N . LYS A 1 127 ? 20.748 6.404 -15.944 1.00 88.19 127 LYS A N 1
ATOM 1056 C CA . LYS A 1 127 ? 21.609 5.570 -16.800 1.00 88.19 127 LYS A CA 1
ATOM 1057 C C . LYS A 1 127 ? 21.164 5.537 -18.263 1.00 88.19 127 LYS A C 1
ATOM 1059 O O . LYS A 1 127 ? 22.011 5.419 -19.145 1.00 88.19 127 LYS A O 1
ATOM 1064 N N . LEU A 1 128 ? 19.865 5.668 -18.531 1.00 85.38 128 LEU A N 1
ATOM 1065 C CA . LEU A 1 128 ? 19.315 5.705 -19.888 1.00 85.38 128 LEU A CA 1
ATOM 1066 C C . LEU A 1 128 ? 19.553 7.056 -20.592 1.00 85.38 128 LEU A C 1
ATOM 1068 O O . LEU A 1 128 ? 19.616 7.114 -21.821 1.00 85.38 128 LEU A O 1
ATOM 1072 N N . ALA A 1 129 ? 19.692 8.153 -19.843 1.00 76.44 129 ALA A N 1
ATOM 1073 C CA . ALA A 1 129 ? 19.892 9.487 -20.411 1.00 76.44 129 ALA A CA 1
ATOM 1074 C C . ALA A 1 129 ? 21.157 9.626 -21.301 1.00 76.44 129 ALA A C 1
ATOM 1076 O O . ALA A 1 129 ? 21.003 10.059 -22.447 1.00 76.44 129 ALA A O 1
ATOM 1077 N N . PRO A 1 130 ? 22.374 9.228 -20.863 1.00 72.25 130 PRO A N 1
ATOM 1078 C CA . PRO A 1 130 ? 23.613 9.378 -21.641 1.00 72.25 130 PRO A CA 1
ATOM 1079 C C . PRO A 1 130 ? 23.850 8.267 -22.679 1.00 72.25 130 PRO A C 1
ATOM 1081 O O . PRO A 1 130 ? 24.920 8.203 -23.278 1.00 72.25 130 PRO A O 1
ATOM 1084 N N . PHE A 1 131 ? 22.887 7.368 -22.891 1.00 64.75 131 PHE A N 1
ATOM 1085 C CA . PHE A 1 131 ? 23.101 6.062 -23.528 1.00 64.75 131 PHE A CA 1
ATOM 1086 C C . PHE A 1 131 ? 23.650 6.092 -24.971 1.00 64.75 131 PHE A C 1
ATOM 1088 O O . PHE A 1 131 ? 24.187 5.093 -25.437 1.00 64.75 131 PHE A O 1
ATOM 1095 N N . PHE A 1 132 ? 23.572 7.233 -25.669 1.00 64.56 132 PHE A N 1
ATOM 1096 C CA . PHE A 1 132 ? 24.150 7.425 -27.011 1.00 64.56 132 PHE A CA 1
ATOM 1097 C C . PHE A 1 132 ? 25.128 8.605 -27.124 1.00 64.56 132 PHE A C 1
ATOM 1099 O O . PHE A 1 132 ? 25.522 8.972 -28.236 1.00 64.56 132 PHE A O 1
ATOM 1106 N N . ASP A 1 133 ? 25.563 9.189 -26.005 1.00 61.06 133 ASP A N 1
ATOM 1107 C CA . ASP A 1 133 ? 26.580 10.240 -26.027 1.00 61.06 133 ASP A CA 1
ATOM 1108 C C . ASP A 1 133 ? 27.962 9.617 -26.283 1.00 61.06 133 ASP A C 1
ATOM 1110 O O . ASP A 1 133 ? 28.717 9.293 -25.370 1.00 61.06 133 ASP A O 1
ATOM 1114 N N . GLY A 1 134 ? 28.285 9.426 -27.565 1.00 58.41 134 GLY A N 1
ATOM 1115 C CA . GLY A 1 134 ?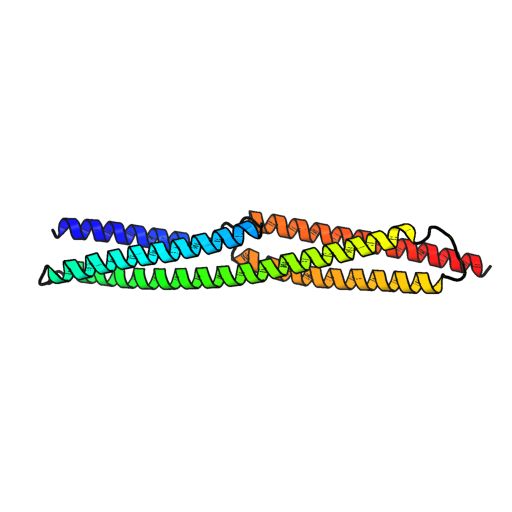 29.553 8.856 -28.024 1.00 58.41 134 GLY A CA 1
ATOM 1116 C C . GLY A 1 134 ? 29.357 7.523 -28.736 1.00 58.41 134 GLY A C 1
ATOM 1117 O O . GLY A 1 134 ? 29.454 6.456 -28.142 1.00 58.41 134 GLY A O 1
ATOM 1118 N N . TYR A 1 135 ? 29.094 7.595 -30.039 1.00 60.84 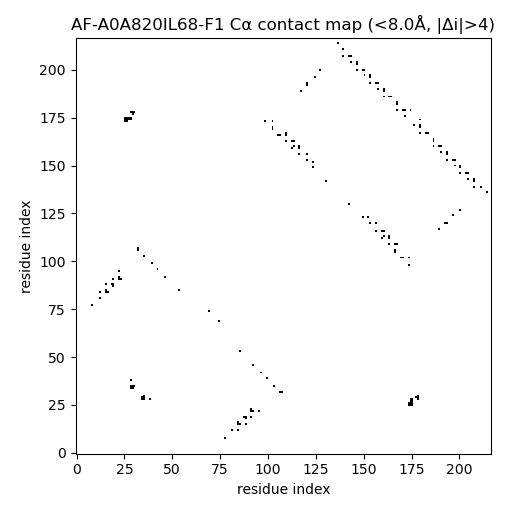135 TYR A N 1
ATOM 1119 C CA . TYR A 1 135 ? 28.938 6.439 -30.918 1.00 60.84 135 TYR A CA 1
ATOM 1120 C C . TYR A 1 135 ? 30.220 5.587 -30.971 1.00 60.84 135 TYR A C 1
ATOM 1122 O O . TYR A 1 135 ? 31.204 5.990 -31.594 1.00 60.84 135 TYR A O 1
ATOM 1130 N N . ASP A 1 136 ? 30.191 4.393 -30.372 1.00 70.00 136 ASP A N 1
ATOM 1131 C CA . ASP A 1 136 ? 31.224 3.363 -30.535 1.00 70.00 136 ASP A CA 1
ATOM 1132 C C . ASP A 1 136 ? 30.612 2.092 -31.142 1.00 70.00 136 ASP A C 1
ATOM 1134 O O . ASP A 1 136 ? 29.861 1.360 -30.495 1.00 70.00 136 ASP A O 1
ATOM 1138 N N . ARG A 1 137 ? 30.958 1.806 -32.406 1.00 70.12 137 ARG A N 1
ATOM 1139 C CA . ARG A 1 137 ? 30.495 0.603 -33.125 1.00 70.12 137 ARG A CA 1
ATOM 1140 C C . ARG A 1 137 ? 30.872 -0.697 -32.423 1.00 70.12 137 ARG A C 1
ATOM 1142 O O . ARG A 1 137 ? 30.208 -1.703 -32.644 1.00 70.12 137 ARG A O 1
ATOM 1149 N N . ASN A 1 138 ? 31.903 -0.691 -31.582 1.00 75.06 138 ASN A N 1
ATOM 1150 C CA . ASN A 1 138 ? 32.356 -1.896 -30.893 1.00 75.06 138 ASN A CA 1
ATOM 1151 C C . ASN A 1 138 ? 31.503 -2.242 -29.663 1.00 75.06 138 ASN A C 1
ATOM 1153 O O . ASN A 1 138 ? 31.704 -3.301 -29.072 1.00 75.06 138 ASN A O 1
ATOM 1157 N N . ARG A 1 139 ? 30.552 -1.378 -29.274 1.00 83.31 139 ARG A N 1
ATOM 1158 C CA . ARG A 1 139 ? 29.743 -1.532 -28.052 1.00 83.31 139 ARG A CA 1
ATOM 1159 C C . ARG A 1 139 ? 28.264 -1.824 -28.310 1.00 83.31 139 ARG A C 1
ATOM 1161 O O . ARG A 1 139 ? 27.481 -1.869 -27.370 1.00 83.31 139 ARG A O 1
ATOM 1168 N N . LEU A 1 140 ? 27.856 -2.085 -29.555 1.00 84.12 140 LEU A N 1
ATOM 1169 C CA . LEU A 1 140 ? 26.440 -2.311 -29.897 1.00 84.12 140 LEU A CA 1
ATOM 1170 C C . LEU A 1 140 ? 25.809 -3.482 -29.124 1.00 84.12 140 LEU A C 1
ATOM 1172 O O . LEU A 1 140 ? 24.683 -3.367 -28.648 1.00 84.12 140 LEU A O 1
ATOM 1176 N N . ASP A 1 141 ? 26.543 -4.578 -28.933 1.00 85.69 141 ASP A N 1
ATOM 1177 C CA . ASP A 1 141 ? 26.064 -5.735 -28.160 1.00 85.69 141 ASP A CA 1
ATOM 1178 C C . ASP A 1 141 ? 26.079 -5.496 -26.643 1.00 85.69 141 ASP A C 1
ATOM 1180 O O . ASP A 1 141 ? 25.398 -6.182 -25.878 1.00 85.69 141 ASP A O 1
ATOM 1184 N N . GLU A 1 142 ? 26.881 -4.543 -26.170 1.00 88.00 142 GLU A N 1
ATOM 1185 C CA . GLU A 1 142 ? 26.837 -4.077 -24.783 1.00 88.00 142 GLU A CA 1
ATOM 1186 C C . GLU A 1 142 ? 25.583 -3.230 -24.557 1.00 88.00 142 GLU A C 1
ATOM 1188 O O . GLU A 1 142 ? 24.811 -3.527 -23.649 1.00 88.00 142 GLU A O 1
ATOM 1193 N N . HIS A 1 143 ? 25.313 -2.287 -25.460 1.00 87.00 143 HIS A N 1
ATOM 1194 C CA . HIS A 1 143 ? 24.110 -1.460 -25.436 1.00 87.00 143 HIS A CA 1
ATOM 1195 C C . HIS A 1 143 ? 22.821 -2.287 -25.548 1.00 87.00 143 HIS A C 1
ATOM 1197 O O . HIS A 1 143 ? 21.872 -2.042 -24.811 1.00 87.00 143 HIS A O 1
ATOM 1203 N N . GLU A 1 144 ? 22.779 -3.323 -26.390 1.00 89.81 144 GLU A N 1
ATOM 1204 C CA . GLU A 1 144 ? 21.643 -4.259 -26.440 1.00 89.81 144 GLU A CA 1
ATOM 1205 C C . GLU A 1 144 ? 21.389 -4.925 -25.077 1.00 89.81 144 GLU A C 1
ATOM 1207 O O . GLU A 1 144 ? 20.252 -5.011 -24.610 1.00 89.81 144 GLU A O 1
ATOM 1212 N N . ARG A 1 145 ? 22.456 -5.404 -24.420 1.00 90.81 145 ARG A N 1
ATOM 1213 C CA . ARG A 1 145 ? 22.361 -6.070 -23.113 1.00 90.81 145 ARG A CA 1
ATOM 1214 C C . ARG A 1 145 ? 21.899 -5.112 -22.022 1.00 90.81 145 ARG A C 1
ATOM 1216 O O . ARG A 1 145 ? 21.091 -5.498 -21.179 1.00 90.81 145 ARG A O 1
ATOM 1223 N N . GLU A 1 146 ? 22.386 -3.881 -22.042 1.00 90.38 146 GLU A N 1
ATOM 1224 C CA . GLU A 1 146 ? 21.957 -2.836 -21.118 1.00 90.38 146 GLU A CA 1
ATOM 1225 C C . GLU A 1 146 ? 20.478 -2.462 -21.336 1.00 90.38 146 GLU A C 1
ATOM 1227 O O . GLU A 1 146 ? 19.725 -2.431 -20.364 1.00 90.38 146 GLU A O 1
ATOM 1232 N N . LEU A 1 147 ? 20.012 -2.300 -22.584 1.00 92.00 147 LEU A N 1
ATOM 1233 C CA . LEU A 1 147 ? 18.590 -2.055 -22.881 1.00 92.00 147 LEU A CA 1
ATOM 1234 C C . LEU A 1 147 ? 17.696 -3.210 -22.408 1.00 92.00 147 LEU A C 1
ATOM 1236 O O . LEU A 1 147 ? 16.672 -2.966 -21.774 1.00 92.00 147 LEU A O 1
ATOM 1240 N N . ASN A 1 148 ? 18.107 -4.463 -22.634 1.00 94.25 148 ASN A N 1
ATOM 1241 C CA . ASN A 1 148 ? 17.400 -5.637 -22.105 1.00 94.25 148 ASN A CA 1
ATOM 1242 C C . ASN A 1 148 ? 17.338 -5.623 -20.568 1.00 94.25 148 ASN A C 1
ATOM 1244 O O . ASN A 1 148 ? 16.322 -5.991 -19.980 1.00 94.25 148 ASN A O 1
ATOM 1248 N N . THR A 1 149 ? 18.413 -5.177 -19.914 1.00 94.81 149 THR A N 1
ATOM 1249 C CA . THR A 1 149 ? 18.456 -5.044 -18.452 1.00 94.81 149 THR A CA 1
ATOM 1250 C C . THR A 1 149 ? 17.470 -3.978 -17.975 1.00 94.81 149 THR A C 1
ATOM 1252 O O . THR A 1 149 ? 16.738 -4.210 -17.016 1.00 94.81 149 THR A O 1
ATOM 1255 N N . PHE A 1 150 ? 17.390 -2.831 -18.654 1.00 94.56 150 PHE A N 1
ATOM 1256 C CA . PHE A 1 150 ? 16.430 -1.781 -18.310 1.00 94.56 150 PHE A CA 1
ATOM 1257 C C . PHE A 1 150 ? 14.974 -2.220 -18.514 1.00 94.56 150 PHE A C 1
ATOM 1259 O O . PHE A 1 150 ? 14.136 -1.927 -17.661 1.00 94.56 150 PHE A O 1
ATOM 1266 N N . GLU A 1 151 ? 14.664 -2.968 -19.577 1.00 94.88 151 GLU A N 1
ATOM 1267 C CA . GLU A 1 151 ? 13.325 -3.553 -19.770 1.00 94.88 151 GLU A CA 1
ATOM 1268 C C . GLU A 1 151 ? 12.976 -4.543 -18.659 1.00 94.88 151 GLU A C 1
ATOM 1270 O O . GLU A 1 151 ? 11.858 -4.537 -18.142 1.00 94.88 151 GLU A O 1
ATOM 1275 N N . GLN A 1 152 ? 13.928 -5.387 -18.254 1.00 96.62 152 GLN A N 1
ATOM 1276 C CA . GLN A 1 152 ? 13.717 -6.305 -17.139 1.00 96.62 152 GLN A CA 1
ATOM 1277 C C . GLN A 1 152 ? 13.431 -5.542 -15.839 1.00 96.62 152 GLN A C 1
ATOM 1279 O O . GLN A 1 152 ? 12.505 -5.907 -15.114 1.00 96.62 152 GLN A O 1
ATOM 1284 N N . ILE A 1 153 ? 14.168 -4.458 -15.573 1.00 95.81 153 ILE A N 1
ATOM 1285 C CA . ILE A 1 153 ? 13.939 -3.601 -14.406 1.00 95.81 153 ILE A CA 1
ATOM 1286 C C . ILE A 1 153 ? 12.535 -2.982 -14.445 1.00 95.81 153 ILE A C 1
ATOM 1288 O O . ILE A 1 153 ? 11.844 -3.023 -13.427 1.00 95.81 153 ILE A O 1
ATOM 1292 N N . CYS A 1 154 ? 12.086 -2.452 -15.589 1.00 95.06 154 CYS A N 1
ATOM 1293 C CA . CYS A 1 154 ? 10.744 -1.866 -15.733 1.00 95.06 154 CYS A CA 1
ATOM 1294 C C . CYS A 1 154 ? 9.639 -2.898 -15.465 1.00 95.06 154 CYS A C 1
ATOM 1296 O O . CYS A 1 154 ? 8.719 -2.636 -14.685 1.00 95.06 154 CYS A O 1
ATOM 1298 N N . ASN A 1 155 ? 9.779 -4.105 -16.018 1.00 95.62 155 ASN A N 1
ATOM 1299 C CA . ASN A 1 155 ? 8.855 -5.212 -15.764 1.00 95.62 155 ASN A CA 1
ATOM 1300 C C . ASN A 1 155 ? 8.817 -5.603 -14.279 1.00 95.62 155 ASN A C 1
ATOM 1302 O O . ASN A 1 155 ? 7.746 -5.797 -13.701 1.00 95.62 155 ASN A O 1
ATOM 1306 N N . GLU A 1 156 ? 9.981 -5.699 -13.633 1.00 96.69 156 GLU A N 1
ATOM 1307 C CA . GLU A 1 156 ? 10.068 -6.020 -12.210 1.00 96.69 156 GLU A CA 1
ATOM 1308 C C . GLU A 1 156 ? 9.436 -4.924 -11.343 1.00 96.69 156 GLU A C 1
ATOM 1310 O O . GLU A 1 156 ? 8.654 -5.229 -10.442 1.00 96.69 156 GLU A O 1
ATOM 1315 N N . GLN A 1 157 ? 9.702 -3.648 -11.637 1.00 96.25 157 GLN A N 1
ATOM 1316 C CA . GLN A 1 157 ? 9.109 -2.545 -10.880 1.00 96.25 157 GLN A CA 1
ATOM 1317 C C . GLN A 1 157 ? 7.591 -2.462 -11.089 1.00 96.25 157 GLN A C 1
ATOM 1319 O O . GLN A 1 157 ? 6.873 -2.192 -10.129 1.00 96.25 157 GLN A O 1
ATOM 1324 N N . THR A 1 158 ? 7.084 -2.783 -12.280 1.00 95.12 158 THR A N 1
ATOM 1325 C CA . THR A 1 158 ? 5.638 -2.890 -12.537 1.00 95.12 158 THR A CA 1
ATOM 1326 C C . THR A 1 158 ? 4.991 -3.956 -11.652 1.00 95.12 158 THR A C 1
ATOM 1328 O O . THR A 1 158 ? 3.985 -3.691 -10.995 1.00 95.12 158 THR A O 1
ATOM 1331 N N . ASN A 1 159 ? 5.604 -5.138 -11.534 1.00 94.81 159 ASN A N 1
ATOM 1332 C CA . ASN A 1 159 ? 5.111 -6.188 -10.635 1.00 94.81 159 ASN A CA 1
ATOM 1333 C C . ASN A 1 159 ? 5.132 -5.748 -9.162 1.00 94.81 159 ASN A C 1
ATOM 1335 O O . ASN A 1 159 ? 4.183 -6.005 -8.422 1.00 94.81 159 ASN A O 1
ATOM 1339 N N . ARG A 1 160 ? 6.174 -5.025 -8.741 1.00 94.44 160 ARG A N 1
ATOM 1340 C CA . ARG A 1 160 ? 6.254 -4.452 -7.387 1.00 94.44 160 ARG A CA 1
ATOM 1341 C C . ARG A 1 160 ? 5.175 -3.395 -7.137 1.00 94.44 160 ARG A C 1
ATOM 1343 O O . ARG A 1 160 ? 4.641 -3.320 -6.035 1.00 94.44 160 ARG A O 1
ATOM 1350 N N . LEU A 1 161 ? 4.786 -2.608 -8.141 1.00 93.81 161 LEU A N 1
ATOM 1351 C CA . LEU A 1 161 ? 3.657 -1.679 -8.008 1.00 93.81 161 LEU A CA 1
ATOM 1352 C C . LEU A 1 161 ? 2.315 -2.406 -7.850 1.00 93.81 161 LEU A C 1
ATOM 1354 O O . LEU A 1 161 ? 1.448 -1.917 -7.125 1.00 93.81 161 LEU A O 1
ATOM 1358 N N . VAL A 1 162 ? 2.148 -3.595 -8.440 1.00 93.50 162 VAL A N 1
ATOM 1359 C CA . VAL A 1 162 ? 0.972 -4.448 -8.186 1.00 93.50 162 VAL A CA 1
ATOM 1360 C C . VAL A 1 162 ? 0.916 -4.887 -6.720 1.00 93.50 162 VAL A C 1
ATOM 1362 O O . VAL A 1 162 ? -0.158 -4.893 -6.120 1.00 93.50 162 VAL A O 1
ATOM 1365 N N . GLU A 1 163 ? 2.053 -5.223 -6.109 1.00 92.69 163 GLU A N 1
ATOM 1366 C CA . GLU A 1 163 ? 2.123 -5.512 -4.668 1.00 92.69 163 GLU A CA 1
ATOM 1367 C C . GLU A 1 163 ? 1.790 -4.275 -3.827 1.00 92.69 163 GLU A C 1
ATOM 1369 O O . GLU A 1 163 ? 0.999 -4.364 -2.887 1.00 92.69 163 GLU A O 1
ATOM 1374 N N . ALA A 1 164 ? 2.296 -3.102 -4.217 1.00 91.12 164 ALA A N 1
ATOM 1375 C CA . ALA A 1 164 ? 1.974 -1.847 -3.547 1.00 91.12 164 ALA A CA 1
ATOM 1376 C C . ALA A 1 164 ? 0.469 -1.529 -3.603 1.00 91.12 164 ALA A C 1
ATOM 1378 O O . ALA A 1 164 ? -0.098 -1.074 -2.611 1.00 91.12 164 ALA A O 1
ATOM 1379 N N . HIS A 1 165 ? -0.202 -1.828 -4.720 1.00 90.31 165 HIS A N 1
ATOM 1380 C CA . HIS A 1 165 ? -1.655 -1.701 -4.835 1.00 90.31 165 HIS A CA 1
ATOM 1381 C C . HIS A 1 165 ? -2.412 -2.607 -3.859 1.00 90.31 165 HIS A C 1
ATOM 1383 O O . HIS A 1 165 ? -3.374 -2.148 -3.245 1.00 90.31 165 HIS A O 1
ATOM 1389 N N . LYS A 1 166 ? -1.960 -3.852 -3.661 1.00 89.50 166 LYS A N 1
ATOM 1390 C CA . LYS A 1 166 ? -2.579 -4.770 -2.689 1.00 89.50 166 LYS A CA 1
ATOM 1391 C C . LYS A 1 166 ? -2.485 -4.231 -1.263 1.00 89.50 166 LYS A C 1
ATOM 1393 O O . LYS A 1 166 ? -3.453 -4.334 -0.519 1.00 89.50 166 LYS A O 1
ATOM 1398 N N . LEU A 1 167 ? -1.356 -3.623 -0.894 1.00 86.88 167 LEU A N 1
ATOM 1399 C CA . LEU A 1 167 ? -1.198 -2.979 0.416 1.00 86.88 167 LEU A CA 1
ATOM 1400 C C . LEU A 1 167 ? -2.164 -1.794 0.568 1.00 86.88 167 LEU A C 1
ATOM 1402 O O . LEU A 1 167 ? -2.837 -1.664 1.588 1.00 86.88 167 LEU A O 1
ATOM 1406 N N . VAL A 1 168 ? -2.310 -0.979 -0.483 1.00 83.44 168 VAL A N 1
ATOM 1407 C CA . VAL A 1 168 ? -3.270 0.136 -0.494 1.00 83.44 168 VAL A CA 1
ATOM 1408 C C . VAL A 1 168 ? -4.716 -0.343 -0.373 1.00 83.44 168 VAL A C 1
ATOM 1410 O O . VAL A 1 168 ? -5.505 0.301 0.316 1.00 83.44 168 VAL A O 1
ATOM 1413 N N . ASP A 1 169 ? -5.076 -1.474 -0.980 1.00 83.12 169 ASP A N 1
ATOM 1414 C CA . ASP A 1 169 ? -6.417 -2.050 -0.845 1.00 83.12 169 ASP A CA 1
ATOM 1415 C C . ASP A 1 169 ? -6.771 -2.412 0.599 1.00 83.12 169 ASP A C 1
ATOM 1417 O O . ASP A 1 169 ? -7.920 -2.236 1.006 1.00 83.12 169 ASP A O 1
ATOM 1421 N N . ILE A 1 170 ? -5.795 -2.837 1.400 1.00 75.44 170 ILE A N 1
ATOM 1422 C CA . ILE A 1 170 ? -6.030 -3.124 2.816 1.00 75.44 170 ILE A CA 1
ATOM 1423 C C . ILE A 1 170 ? -6.225 -1.818 3.595 1.00 75.44 170 ILE A C 1
ATOM 1425 O O . ILE A 1 170 ? -7.166 -1.699 4.382 1.00 75.44 170 ILE A O 1
ATOM 1429 N N . PHE A 1 171 ? -5.447 -0.774 3.286 1.00 73.19 171 PHE A N 1
ATOM 1430 C CA . PHE A 1 171 ? -5.669 0.558 3.862 1.00 73.19 171 PHE A CA 1
ATOM 1431 C C . PHE A 1 171 ? -7.082 1.081 3.582 1.00 73.19 171 PHE A C 1
ATOM 1433 O O . PHE A 1 171 ? -7.672 1.743 4.436 1.00 73.19 171 PHE A O 1
ATOM 1440 N N . ARG A 1 172 ? -7.663 0.765 2.415 1.00 69.94 172 ARG A N 1
ATOM 1441 C CA . ARG A 1 172 ? -9.022 1.205 2.043 1.00 69.94 172 ARG A CA 1
ATOM 1442 C C . ARG A 1 172 ? -10.108 0.679 2.982 1.00 69.94 172 ARG A C 1
ATOM 1444 O O . ARG A 1 172 ? -11.164 1.303 3.056 1.00 69.94 172 ARG A O 1
ATOM 1451 N N . LEU A 1 173 ? -9.872 -0.431 3.683 1.00 71.06 173 LEU A N 1
ATOM 1452 C CA . LEU A 1 173 ? -10.825 -0.988 4.646 1.00 71.06 173 LEU A CA 1
ATOM 1453 C C . LEU A 1 173 ? -10.778 -0.278 6.004 1.00 71.06 173 LEU A C 1
ATOM 1455 O O . LEU A 1 173 ? -11.775 -0.282 6.727 1.00 71.06 173 LEU A O 1
ATOM 1459 N N . HIS A 1 174 ? -9.646 0.343 6.346 1.00 70.00 174 HIS A N 1
ATOM 1460 C CA . HIS A 1 174 ? -9.373 0.804 7.710 1.00 70.00 174 HIS A CA 1
ATOM 1461 C C . HIS A 1 174 ? -9.124 2.315 7.831 1.00 70.00 174 HIS A C 1
ATOM 1463 O O . HIS A 1 174 ? -9.285 2.864 8.924 1.00 70.00 174 HIS A O 1
ATOM 1469 N N . LEU A 1 175 ? -8.789 3.007 6.733 1.00 66.62 175 LEU A N 1
ATOM 1470 C CA . LEU A 1 175 ? -8.435 4.431 6.718 1.00 66.62 175 LEU A CA 1
ATOM 1471 C C . LEU A 1 175 ? -9.517 5.329 6.103 1.00 66.62 175 LEU A C 1
ATOM 1473 O O . LEU A 1 175 ? -10.238 4.941 5.182 1.00 66.62 175 LEU A O 1
ATOM 1477 N N . ARG A 1 176 ? -9.578 6.588 6.558 1.00 66.62 176 ARG A N 1
ATOM 1478 C CA . ARG A 1 176 ? -10.355 7.652 5.896 1.00 66.62 176 ARG A CA 1
ATOM 1479 C C . ARG A 1 176 ? -9.816 7.999 4.497 1.00 66.62 176 ARG A C 1
ATOM 1481 O O . ARG A 1 176 ? -8.640 7.833 4.180 1.00 66.62 176 ARG A O 1
ATOM 1488 N N . THR A 1 177 ? -10.700 8.554 3.668 1.00 60.72 177 THR A N 1
ATOM 1489 C CA . THR A 1 177 ? -10.534 8.805 2.221 1.00 60.72 177 THR A CA 1
ATOM 1490 C C . THR A 1 177 ? -9.293 9.601 1.811 1.00 60.72 177 THR A C 1
ATOM 1492 O O . THR A 1 177 ? -8.741 9.337 0.749 1.00 60.72 177 THR A O 1
ATOM 1495 N N . ASN A 1 178 ? -8.809 10.533 2.633 1.00 64.62 178 ASN A N 1
ATOM 1496 C CA . ASN A 1 178 ? -7.708 11.420 2.231 1.00 64.62 178 ASN A CA 1
ATOM 1497 C C . ASN A 1 178 ? -6.364 10.689 2.093 1.00 64.62 178 ASN A C 1
ATOM 1499 O O . ASN A 1 178 ? -5.537 11.059 1.263 1.00 64.62 178 ASN A O 1
ATOM 1503 N N . ALA A 1 179 ? -6.153 9.641 2.891 1.00 66.56 179 ALA A N 1
ATOM 1504 C CA . ALA A 1 179 ? -4.974 8.795 2.793 1.00 66.56 179 ALA A CA 1
ATOM 1505 C C . ALA A 1 179 ? -4.962 8.036 1.456 1.00 66.56 179 ALA A C 1
ATOM 1507 O O . ALA A 1 179 ? -4.018 8.102 0.669 1.00 66.56 179 ALA A O 1
ATOM 1508 N N . LYS A 1 180 ? -6.081 7.386 1.147 1.00 71.06 180 LYS A N 1
ATOM 1509 C CA . LYS A 1 180 ? -6.268 6.623 -0.087 1.00 71.06 180 LYS A CA 1
ATOM 1510 C C . LYS A 1 180 ? -5.876 7.421 -1.335 1.00 71.06 180 LYS A C 1
ATOM 1512 O O . LYS A 1 180 ? -5.101 6.927 -2.151 1.00 71.06 180 LYS A O 1
ATOM 1517 N N . ASP A 1 181 ? -6.377 8.646 -1.462 1.00 76.25 181 ASP A N 1
ATOM 1518 C CA . ASP A 1 181 ? -6.171 9.451 -2.669 1.00 76.25 181 ASP A CA 1
ATOM 1519 C C . ASP A 1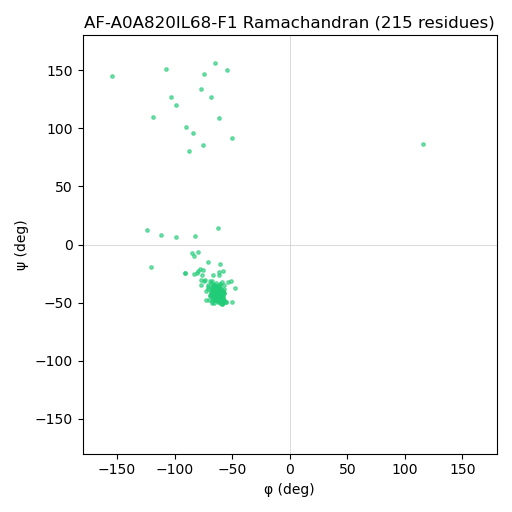 181 ? -4.695 9.802 -2.896 1.00 76.25 181 ASP A C 1
ATOM 1521 O O . ASP A 1 181 ? -4.237 9.855 -4.042 1.00 76.25 181 ASP A O 1
ATOM 1525 N N . LEU A 1 182 ? -3.930 9.992 -1.816 1.00 78.25 182 LEU A N 1
ATOM 1526 C CA . LEU A 1 182 ? -2.499 10.265 -1.894 1.00 78.25 182 LEU A CA 1
ATOM 1527 C C . LEU A 1 182 ? -1.714 9.028 -2.348 1.00 78.25 182 LEU A C 1
ATOM 1529 O O . LEU A 1 182 ? -0.900 9.145 -3.266 1.00 78.25 182 LEU A O 1
ATOM 1533 N N . CYS A 1 183 ? -1.975 7.857 -1.757 1.00 82.31 183 CYS A N 1
ATOM 1534 C CA . CYS A 1 183 ? -1.350 6.597 -2.173 1.00 82.31 183 CYS A CA 1
ATOM 1535 C C . CYS A 1 183 ? -1.678 6.272 -3.634 1.00 82.31 183 CYS A C 1
ATOM 1537 O O . CYS A 1 183 ? -0.781 6.002 -4.429 1.00 82.31 183 CYS A O 1
ATOM 1539 N N . ASP A 1 184 ? -2.952 6.381 -4.018 1.00 84.94 184 ASP A N 1
ATOM 1540 C CA . ASP A 1 184 ? -3.391 6.133 -5.391 1.00 84.94 184 ASP A CA 1
ATOM 1541 C C . ASP A 1 184 ? -2.736 7.118 -6.376 1.00 84.94 184 ASP A C 1
ATOM 1543 O O . ASP A 1 184 ? -2.340 6.733 -7.476 1.00 84.94 184 ASP A O 1
ATOM 1547 N N . SER A 1 185 ? -2.586 8.390 -5.992 1.00 87.00 185 SER A N 1
ATOM 1548 C CA . SER A 1 185 ? -1.879 9.395 -6.796 1.00 87.00 185 SER A CA 1
ATOM 1549 C C . SER A 1 185 ? -0.398 9.060 -6.964 1.00 87.00 185 SER A C 1
ATOM 1551 O O . SER A 1 185 ? 0.130 9.108 -8.074 1.00 87.00 185 SER A O 1
ATOM 1553 N N . GLN A 1 186 ? 0.265 8.658 -5.881 1.00 88.75 186 GLN A N 1
ATOM 1554 C CA . GLN A 1 186 ? 1.669 8.270 -5.910 1.00 88.75 186 GLN A CA 1
ATOM 1555 C C . GLN A 1 186 ? 1.898 7.041 -6.800 1.00 88.75 186 GLN A C 1
ATOM 1557 O O . GLN A 1 186 ? 2.813 7.050 -7.623 1.00 88.75 186 GLN A O 1
ATOM 1562 N N . LEU A 1 187 ? 1.052 6.014 -6.682 1.00 91.75 187 LEU A N 1
ATOM 1563 C CA . LEU A 1 187 ? 1.139 4.818 -7.518 1.00 91.75 187 LEU A CA 1
ATOM 1564 C C . LEU A 1 187 ? 0.892 5.137 -8.992 1.00 91.75 187 LEU A C 1
ATOM 1566 O O . LEU A 1 187 ? 1.646 4.658 -9.836 1.00 91.75 187 LEU A O 1
ATOM 1570 N N . ARG A 1 188 ? -0.089 5.988 -9.322 1.00 92.81 188 ARG A N 1
ATOM 1571 C CA . ARG A 1 188 ? -0.292 6.452 -10.708 1.00 92.81 188 ARG A CA 1
ATOM 1572 C C . ARG A 1 188 ? 0.939 7.159 -11.267 1.00 92.81 188 ARG A C 1
ATOM 1574 O O . ARG A 1 188 ? 1.325 6.885 -12.397 1.00 92.81 188 ARG A O 1
ATOM 1581 N N . ASN A 1 189 ? 1.577 8.019 -10.473 1.00 92.62 189 ASN A N 1
ATOM 1582 C CA . ASN A 1 189 ? 2.799 8.699 -10.900 1.00 92.62 189 ASN A CA 1
ATOM 1583 C C . ASN A 1 189 ? 3.930 7.704 -11.183 1.00 92.62 189 ASN A C 1
ATOM 1585 O O . ASN A 1 189 ? 4.642 7.873 -12.164 1.00 92.62 189 ASN A O 1
ATOM 1589 N N . PHE A 1 190 ? 4.087 6.653 -10.370 1.00 93.88 190 PHE A N 1
ATOM 1590 C CA . PHE A 1 190 ? 5.089 5.624 -10.653 1.00 93.88 190 PHE A CA 1
ATOM 1591 C C . PHE A 1 190 ? 4.799 4.852 -11.939 1.00 93.88 190 PHE A C 1
ATOM 1593 O O . PHE A 1 190 ? 5.726 4.660 -12.719 1.00 93.88 190 PHE A O 1
ATOM 1600 N N . HIS A 1 191 ? 3.544 4.458 -12.181 1.00 95.62 191 HIS A N 1
ATOM 1601 C CA . HIS A 1 191 ? 3.168 3.799 -13.435 1.00 95.62 191 HIS A CA 1
ATOM 1602 C C . HIS A 1 191 ? 3.507 4.677 -14.639 1.00 95.62 191 HIS A C 1
ATOM 1604 O O . HIS A 1 191 ? 4.186 4.211 -15.546 1.00 95.62 191 HIS A O 1
ATOM 1610 N N . GLN A 1 192 ? 3.144 5.964 -14.597 1.00 95.50 192 GLN A N 1
ATOM 1611 C CA . GLN A 1 192 ? 3.470 6.896 -15.677 1.00 95.50 192 GLN A CA 1
ATOM 1612 C C . GLN A 1 192 ? 4.983 6.991 -15.913 1.00 95.50 192 GLN A C 1
ATOM 1614 O O . GLN A 1 192 ? 5.435 6.926 -17.051 1.00 95.50 192 GLN A O 1
ATOM 1619 N N . THR A 1 193 ? 5.786 7.099 -14.850 1.00 94.25 193 THR A N 1
ATOM 1620 C CA . THR A 1 193 ? 7.247 7.169 -14.995 1.00 94.25 193 THR A CA 1
ATOM 1621 C C . THR A 1 193 ? 7.834 5.890 -15.600 1.00 94.25 193 THR A C 1
ATOM 1623 O O . THR A 1 193 ? 8.793 5.972 -16.369 1.00 94.25 193 THR A O 1
ATOM 1626 N N . ILE A 1 194 ? 7.291 4.713 -15.265 1.00 94.69 194 ILE A N 1
ATOM 1627 C CA . ILE A 1 194 ? 7.716 3.447 -15.880 1.00 94.69 194 ILE A CA 1
ATOM 1628 C C . ILE A 1 194 ? 7.329 3.420 -17.363 1.00 94.69 194 ILE A C 1
ATOM 1630 O O . ILE A 1 194 ? 8.191 3.138 -18.189 1.00 94.69 194 ILE A O 1
ATOM 1634 N N . GLU A 1 195 ? 6.096 3.784 -17.720 1.00 95.56 195 GLU A N 1
ATOM 1635 C CA . GLU A 1 195 ? 5.650 3.845 -19.123 1.00 95.56 195 GLU A CA 1
ATOM 1636 C C . GLU A 1 195 ? 6.517 4.807 -19.962 1.00 95.56 195 GLU A C 1
ATOM 1638 O O . GLU A 1 195 ? 6.910 4.505 -21.097 1.00 95.56 195 GLU A O 1
ATOM 1643 N N . ASP A 1 196 ? 6.887 5.954 -19.387 1.00 94.06 196 ASP A N 1
ATOM 1644 C CA . ASP A 1 196 ? 7.781 6.925 -20.021 1.00 94.06 196 ASP A CA 1
ATOM 1645 C C . ASP A 1 196 ? 9.206 6.360 -20.195 1.00 94.06 196 ASP A C 1
ATOM 1647 O O . ASP A 1 196 ? 9.891 6.651 -21.184 1.00 94.06 196 ASP A O 1
ATOM 1651 N N . LEU A 1 197 ? 9.687 5.549 -19.246 1.00 93.81 197 LEU A N 1
ATOM 1652 C CA . LEU A 1 197 ? 10.964 4.838 -19.367 1.00 93.81 197 LEU A CA 1
ATOM 1653 C C . LEU A 1 197 ? 10.917 3.772 -20.456 1.00 93.81 197 LEU A C 1
ATOM 1655 O O . LEU A 1 197 ? 11.800 3.757 -21.311 1.00 93.81 197 LEU A O 1
ATOM 1659 N N . GLU A 1 198 ? 9.888 2.931 -20.474 1.00 95.56 198 GLU A N 1
ATOM 1660 C CA . GLU A 1 198 ? 9.697 1.898 -21.495 1.00 95.56 198 GLU A CA 1
ATOM 1661 C C . GLU A 1 198 ? 9.646 2.505 -22.899 1.00 95.56 198 GLU A C 1
ATOM 1663 O O . GLU A 1 198 ? 10.309 2.020 -23.820 1.00 95.56 198 GLU A O 1
ATOM 1668 N N . THR A 1 199 ? 8.949 3.634 -23.051 1.00 94.94 199 THR A N 1
ATOM 1669 C CA . THR A 1 199 ? 8.901 4.387 -24.310 1.00 94.94 199 THR A CA 1
ATOM 1670 C C . THR A 1 199 ? 10.294 4.842 -24.749 1.00 94.94 199 THR A C 1
ATOM 1672 O O . THR A 1 199 ? 10.666 4.685 -25.917 1.00 94.94 199 THR A O 1
ATOM 1675 N N . ARG A 1 200 ? 11.100 5.377 -23.823 1.00 92.75 200 ARG A N 1
ATOM 1676 C CA . ARG A 1 200 ? 12.477 5.802 -24.115 1.00 92.75 200 ARG A CA 1
ATOM 1677 C C . ARG A 1 200 ? 13.389 4.624 -24.434 1.00 92.75 200 ARG A C 1
ATOM 1679 O O . ARG A 1 200 ? 14.175 4.725 -25.373 1.00 92.75 200 ARG A O 1
ATOM 1686 N N . ILE A 1 201 ? 13.269 3.509 -23.719 1.00 93.00 201 ILE A N 1
ATOM 1687 C CA . ILE A 1 201 ? 14.030 2.283 -23.990 1.00 93.00 201 ILE A CA 1
ATOM 1688 C C . ILE A 1 201 ? 13.710 1.766 -25.396 1.00 93.00 201 ILE A C 1
ATOM 1690 O O . ILE A 1 201 ? 14.620 1.501 -26.183 1.00 93.00 201 ILE A O 1
ATOM 1694 N N . HIS A 1 202 ? 12.428 1.716 -25.759 1.00 93.94 202 HIS A N 1
ATOM 1695 C CA . HIS A 1 202 ? 11.996 1.313 -27.094 1.00 93.94 202 HIS A CA 1
ATOM 1696 C C . HIS A 1 202 ? 12.538 2.246 -28.188 1.00 93.94 202 HIS A C 1
ATOM 1698 O O . HIS A 1 202 ? 12.987 1.786 -29.241 1.00 93.94 202 HIS A O 1
ATOM 1704 N N . GLN A 1 203 ? 12.545 3.557 -27.935 1.00 91.56 203 GLN A N 1
ATOM 1705 C CA . GLN A 1 203 ? 13.140 4.538 -28.841 1.00 91.56 203 GLN A CA 1
ATOM 1706 C C . GLN A 1 203 ? 14.654 4.319 -29.004 1.00 91.56 203 GLN A C 1
ATOM 1708 O O . GLN A 1 203 ? 15.152 4.297 -30.129 1.00 91.56 203 GLN A O 1
ATOM 1713 N N . ARG A 1 204 ? 15.383 4.076 -27.907 1.00 88.62 204 ARG A N 1
ATOM 1714 C CA . ARG A 1 204 ? 16.822 3.774 -27.949 1.00 88.62 204 ARG A CA 1
ATOM 1715 C C . ARG A 1 204 ? 17.132 2.479 -28.696 1.00 88.62 204 ARG A C 1
ATOM 1717 O O . ARG A 1 204 ? 18.125 2.413 -29.416 1.00 88.62 204 ARG A O 1
ATOM 1724 N N . ARG A 1 205 ? 16.267 1.471 -28.589 1.00 91.50 205 ARG A N 1
ATOM 1725 C CA . ARG A 1 205 ? 16.409 0.220 -29.343 1.00 91.50 205 ARG A CA 1
ATOM 1726 C C . ARG A 1 205 ? 16.275 0.444 -30.851 1.00 91.50 205 ARG A C 1
ATOM 1728 O O . ARG A 1 205 ? 17.113 -0.031 -31.608 1.00 91.50 205 ARG A O 1
ATOM 1735 N N . LYS A 1 206 ? 15.297 1.248 -31.285 1.00 90.62 206 LYS A N 1
ATOM 1736 C CA . LYS A 1 206 ? 15.165 1.643 -32.701 1.00 90.62 206 LYS A CA 1
ATOM 1737 C C . LYS A 1 206 ? 16.415 2.351 -33.222 1.00 90.62 206 LYS A C 1
ATOM 1739 O O . LYS A 1 206 ? 16.881 2.045 -34.316 1.00 90.62 206 LYS A O 1
ATOM 1744 N N . GLU A 1 207 ? 16.974 3.267 -32.434 1.00 88.12 207 GLU A N 1
ATOM 1745 C CA . GLU A 1 207 ? 18.222 3.961 -32.778 1.00 88.12 207 GLU A CA 1
ATOM 1746 C C . GLU A 1 207 ? 19.396 2.976 -32.921 1.00 88.12 207 GLU A C 1
ATOM 1748 O O . GLU A 1 207 ? 20.168 3.074 -33.878 1.00 88.12 207 GLU A O 1
ATOM 1753 N N . LEU A 1 208 ? 19.498 1.985 -32.027 1.00 88.00 208 LEU A N 1
ATOM 1754 C CA . LEU A 1 208 ? 20.507 0.924 -32.098 1.00 88.00 208 LEU A CA 1
ATOM 1755 C C . LEU A 1 208 ? 20.373 0.074 -33.375 1.00 88.00 208 LEU A C 1
ATOM 1757 O O . LEU A 1 208 ? 21.371 -0.203 -34.047 1.00 88.00 208 LEU A O 1
ATOM 1761 N N . ASP A 1 209 ? 19.147 -0.297 -33.744 1.00 88.50 209 ASP A N 1
ATOM 1762 C CA . ASP A 1 209 ? 18.865 -1.079 -34.952 1.00 88.50 209 ASP A CA 1
ATOM 1763 C C . ASP A 1 209 ? 19.206 -0.303 -36.233 1.00 88.50 209 ASP A C 1
ATOM 1765 O O . ASP A 1 209 ? 19.833 -0.839 -37.152 1.00 88.50 209 ASP A O 1
ATOM 1769 N N . GLU A 1 210 ? 18.869 0.990 -36.293 1.00 87.75 210 GLU A N 1
ATOM 1770 C CA . GLU A 1 210 ? 19.257 1.862 -37.408 1.00 87.75 210 GLU A CA 1
ATOM 1771 C C . GLU A 1 210 ? 20.778 1.971 -37.561 1.00 87.75 210 GLU A C 1
ATOM 1773 O O . GLU A 1 210 ? 21.304 2.035 -38.679 1.00 87.75 210 GLU A O 1
ATOM 1778 N N . ILE A 1 211 ? 21.493 2.008 -36.439 1.00 85.19 211 ILE A N 1
ATOM 1779 C CA . ILE A 1 211 ? 22.951 2.048 -36.404 1.00 85.19 211 ILE A CA 1
ATOM 1780 C C . ILE A 1 211 ? 23.550 0.756 -36.967 1.00 85.19 211 ILE A C 1
ATOM 1782 O O . ILE A 1 211 ? 24.474 0.836 -37.784 1.00 85.19 211 ILE A O 1
ATOM 1786 N N . ARG A 1 212 ? 23.025 -0.412 -36.577 1.00 84.44 212 ARG A N 1
ATOM 1787 C CA . ARG A 1 212 ? 23.460 -1.714 -37.111 1.00 84.44 212 ARG A CA 1
ATOM 1788 C C . ARG A 1 212 ? 23.269 -1.785 -38.621 1.00 84.44 212 ARG A C 1
ATOM 1790 O O . ARG A 1 212 ? 24.224 -2.039 -39.349 1.00 84.44 212 ARG A O 1
ATOM 1797 N N . LEU A 1 213 ? 22.083 -1.407 -39.103 1.00 85.38 213 LEU A N 1
ATOM 1798 C CA . LEU A 1 213 ? 21.767 -1.376 -40.536 1.00 85.38 213 LEU A CA 1
ATOM 1799 C C . LEU A 1 213 ? 22.698 -0.461 -41.348 1.00 85.38 213 LEU A C 1
ATOM 1801 O O . LEU A 1 213 ? 22.959 -0.731 -42.520 1.00 85.38 213 LEU A O 1
ATOM 1805 N N . LYS A 1 214 ? 23.184 0.636 -40.753 1.00 81.62 214 LYS A N 1
ATOM 1806 C CA . LYS A 1 214 ? 24.176 1.534 -41.373 1.00 81.62 214 LYS A CA 1
ATOM 1807 C C . LYS A 1 214 ? 25.609 1.003 -41.289 1.00 81.62 214 LYS A C 1
ATOM 1809 O O . LYS A 1 214 ? 26.443 1.465 -42.058 1.00 81.62 214 LYS A O 1
ATOM 1814 N N . SER A 1 215 ? 25.916 0.115 -40.345 1.00 71.12 215 SER A N 1
ATOM 1815 C CA . SER A 1 215 ? 27.244 -0.493 -40.205 1.00 71.12 215 SER A CA 1
ATOM 1816 C C . SER A 1 215 ? 27.450 -1.686 -41.142 1.00 71.12 215 SER A C 1
ATOM 1818 O O . SER A 1 215 ? 28.592 -1.966 -41.494 1.00 71.12 215 SER A O 1
ATOM 1820 N N . ASP A 1 216 ? 26.367 -2.353 -41.547 1.00 67.00 216 ASP A N 1
ATOM 1821 C CA . ASP A 1 216 ? 26.386 -3.506 -42.462 1.00 67.00 216 ASP A CA 1
ATOM 1822 C C . ASP A 1 216 ? 26.397 -3.114 -43.958 1.00 67.00 216 ASP A C 1
ATOM 1824 O O . ASP A 1 216 ? 26.524 -3.982 -44.824 1.00 67.00 216 ASP A O 1
ATOM 1828 N N . ARG A 1 217 ? 26.244 -1.818 -44.272 1.00 56.31 217 ARG A N 1
ATOM 1829 C CA . ARG A 1 217 ? 26.329 -1.237 -45.626 1.00 56.31 217 ARG A CA 1
ATOM 1830 C C . ARG A 1 217 ? 27.701 -0.633 -45.893 1.00 56.31 217 ARG A C 1
ATOM 1832 O O . ARG A 1 217 ? 28.160 -0.767 -47.048 1.00 56.31 217 ARG A O 1
#

pLDDT: mean 76.11, std 13.6, range [47.22, 96.69]

Foldseek 3Di:
DVVVVVVVLVVVVVVLVVLLVVLPDFDADDLDLVVLVVVLVVLVVVVVVVVVVVVVVVVVVVVCVVVDPDPDPVVVVSVVVVVVSVVSSVVSSVVSNVLSVVLSVLSVVLVVLLVVLVVLLVVLVVVLVCLPVDDDPVCLVVSVVSLVVSVVSLVVSVVSLVVSVVSLVSCVVRYDDVNSVVSVVSSVVSNVSSVVSNVSSVVVVVVSVVVVVVVVD

Nearest PDB structures (foldseek):
  1cun-assembly1_C  TM=5.577E-01  e=3.839E-03  Gallus gallus
  6m3q-assembly1_F  TM=5.680E-01  e=2.694E-02  Mus musculus
  6m3r-assembly1_F  TM=5.346E-01  e=1.308E-01  Mus musculus
  5j1i-assembly2_B  TM=5.914E-01  e=3.037E-01  Homo sapiens
  8pr1-assembly1_A  TM=3.450E-01  e=8.707E-01  Homo sapiens

Secondary structure (DSSP, 8-state):
-HHHHHHHHHHHHHHHHHHHHHHTSPB---S-HHHHHHHHHHHHHHHHHHHHHHHHHHHHHHHHHTT-----HHHHHHHHHHHHHHHHHHHHHHHHHHHHHHHHHHHHHHHHHHHHHHHHHHHHHHHHTTTTSS--GGGHHHHHHHHHHHHHHHHHHHHHHHHHHHHHHHHHHHB-HHHHHHHHHHHHHHHHHHHHHHHHHHHHHHHHHHHHHHH--

Solvent-accessible surface area (backbone atoms only — not comparable to full-atom values): 12014 Å² total; per-residue (Å²): 110,71,67,58,52,53,54,51,52,51,55,51,48,56,50,52,55,51,49,49,55,58,59,70,49,67,42,88,56,61,85,50,74,71,48,52,55,52,49,50,54,48,48,51,51,47,50,52,49,48,51,53,50,50,50,52,47,51,46,56,53,60,61,50,63,74,69,55,92,81,83,55,66,68,57,54,54,53,52,53,52,50,55,50,50,51,51,49,45,54,51,46,50,51,54,45,49,55,51,47,55,53,51,50,53,44,51,53,49,40,51,52,52,54,51,51,45,49,53,52,51,52,52,51,51,61,60,58,69,61,71,71,79,70,88,53,86,90,43,55,74,54,52,50,52,51,50,54,48,52,52,50,49,48,55,52,46,52,56,52,50,55,53,43,48,55,47,50,56,56,44,63,78,46,43,40,70,75,33,53,55,53,55,55,50,53,52,51,51,51,52,52,55,46,54,55,46,53,52,50,50,54,51,53,50,53,53,52,52,54,50,50,62,61,70,78,106